Protein AF-A0A5C8M243-F1 (afdb_monomer)

Solvent-accessible surface area (backbone atoms only — not comparable to full-atom values): 10789 Å² total; per-residue (Å²): 113,74,68,56,55,54,53,52,53,57,54,59,60,66,71,71,62,73,96,81,65,90,56,80,81,65,76,84,74,81,46,73,68,52,54,55,54,49,51,53,51,34,73,76,39,58,72,72,58,27,53,51,54,53,51,54,50,54,51,49,53,52,50,53,52,51,49,54,54,46,52,54,49,50,52,55,50,47,53,53,50,52,51,50,50,52,52,49,53,51,52,51,52,53,55,52,47,56,52,51,53,50,46,54,50,51,44,54,53,52,49,62,70,42,41,63,63,53,49,49,54,52,52,46,52,53,50,34,55,51,27,56,77,70,66,39,63,69,64,30,47,54,44,46,54,54,50,57,69,48,44,60,65,49,50,51,51,53,48,50,54,51,50,48,52,48,51,47,53,51,49,57,54,49,53,57,52,53,55,53,51,56,53,49,61,69,71,64,67,76,92,124

Foldseek 3Di:
DVVVVVVVVVVVVVVPDPPPDPPPCDLPPCPPVNVVVLVVVLVPDDPVVSVVSVVVVVVVVVVSVVVVVVVVVVVVVVVVVVVVLVVVLVVLVVVLVVVLVVLVVVLVVLCVVCVVLLVVLVVLVVVLVVCVVVVPPVSNVVSVVVNVVSVVVNVVSVVVSVVSVVVSVVSVVVSVVVVVVSVCVVVVDDDD

pLDDT: mean 80.32, std 17.41, range [33.69, 97.38]

Structure (mmCIF, N/CA/C/O backbone):
data_AF-A0A5C8M243-F1
#
_entry.id   AF-A0A5C8M243-F1
#
loop_
_atom_site.group_PDB
_atom_site.id
_atom_site.type_symbol
_atom_site.label_atom_id
_atom_site.label_alt_id
_atom_site.label_comp_id
_atom_site.label_asym_id
_atom_site.label_entity_id
_atom_site.label_seq_id
_atom_site.pdbx_PDB_ins_code
_atom_site.Cartn_x
_atom_site.Cartn_y
_atom_site.Cartn_z
_atom_site.occupancy
_atom_site.B_iso_or_equiv
_atom_site.auth_seq_id
_atom_site.auth_comp_id
_atom_site.auth_asym_id
_atom_site.auth_atom_id
_atom_site.pdbx_PDB_model_num
ATOM 1 N N . MET A 1 1 ? -16.842 18.017 71.516 1.00 46.34 1 MET A N 1
ATOM 2 C CA . MET A 1 1 ? -15.516 17.350 71.531 1.00 46.34 1 MET A CA 1
ATOM 3 C C . MET A 1 1 ? -15.590 15.897 71.054 1.00 46.34 1 MET A C 1
ATOM 5 O O . MET A 1 1 ? -14.845 15.557 70.155 1.00 46.34 1 MET A O 1
ATOM 9 N N . ARG A 1 2 ? -16.527 15.069 71.549 1.00 42.28 2 ARG A N 1
ATOM 10 C CA . ARG A 1 2 ? -16.722 13.653 71.141 1.00 42.28 2 ARG A CA 1
ATOM 11 C C . ARG A 1 2 ? -16.972 13.427 69.633 1.00 42.28 2 ARG A C 1
ATOM 13 O O . ARG A 1 2 ? -16.497 12.452 69.066 1.00 42.28 2 ARG A O 1
ATOM 20 N N . ASN A 1 3 ? -17.665 14.360 68.979 1.00 45.75 3 ASN A N 1
ATOM 21 C CA . ASN A 1 3 ? -18.071 14.239 67.570 1.00 45.75 3 ASN A CA 1
ATOM 22 C C . ASN A 1 3 ? -16.918 14.544 66.594 1.00 45.75 3 ASN A C 1
ATOM 24 O O . ASN A 1 3 ? -16.909 14.053 65.472 1.00 45.75 3 ASN A O 1
ATOM 28 N N . ILE A 1 4 ? -15.930 15.329 67.038 1.00 52.56 4 ILE A N 1
ATOM 29 C CA . ILE A 1 4 ? -14.744 15.692 66.247 1.00 52.56 4 ILE A CA 1
ATOM 30 C C . ILE A 1 4 ? -13.745 14.529 66.258 1.00 52.56 4 ILE A C 1
ATOM 32 O O . ILE A 1 4 ? -13.145 14.212 65.236 1.00 52.56 4 ILE A O 1
ATOM 36 N N . THR A 1 5 ? -13.640 13.819 67.384 1.00 49.97 5 THR A N 1
ATOM 37 C CA . THR A 1 5 ? -12.813 12.612 67.512 1.00 49.97 5 THR A CA 1
ATOM 38 C C . THR A 1 5 ? -13.349 11.452 66.665 1.00 49.97 5 THR A C 1
ATOM 40 O O . THR A 1 5 ? -12.559 10.708 66.089 1.00 49.97 5 THR A O 1
ATOM 43 N N . ALA A 1 6 ? -14.676 11.327 66.521 1.00 53.00 6 ALA A N 1
ATOM 44 C CA . ALA A 1 6 ? -15.311 10.348 65.629 1.00 53.00 6 ALA A CA 1
ATOM 45 C C . ALA A 1 6 ? -15.080 10.667 64.137 1.00 53.00 6 ALA A C 1
ATOM 47 O O . ALA A 1 6 ? -14.844 9.770 63.333 1.00 53.00 6 ALA A O 1
ATOM 48 N N . LEU A 1 7 ? -15.083 11.954 63.771 1.00 50.94 7 LEU A N 1
ATOM 49 C CA . LEU A 1 7 ? -14.821 12.393 62.398 1.00 50.94 7 LEU A CA 1
ATOM 50 C C . LEU A 1 7 ? -13.343 12.207 62.005 1.00 50.94 7 LEU A C 1
ATOM 52 O O . LEU A 1 7 ? -13.044 11.782 60.894 1.00 50.94 7 LEU A O 1
ATOM 56 N N . LEU A 1 8 ? -12.418 12.461 62.937 1.00 51.75 8 LEU A N 1
ATOM 57 C CA . LEU A 1 8 ? -10.977 12.258 62.739 1.00 51.75 8 LEU A CA 1
ATOM 58 C C . LEU A 1 8 ? -10.586 10.777 62.663 1.00 51.75 8 LEU A C 1
ATOM 60 O O . LEU A 1 8 ? -9.687 10.424 61.907 1.00 51.75 8 LEU A O 1
ATOM 64 N N . THR A 1 9 ? -11.273 9.903 63.401 1.00 54.53 9 THR A N 1
ATOM 65 C CA . THR A 1 9 ? -11.035 8.451 63.336 1.00 54.53 9 THR A CA 1
ATOM 66 C C . THR A 1 9 ? -11.596 7.826 62.058 1.00 54.53 9 THR A C 1
ATOM 68 O O . THR A 1 9 ? -10.939 6.966 61.477 1.00 54.53 9 THR A O 1
ATOM 71 N N . ALA A 1 10 ? -12.735 8.308 61.550 1.00 55.16 10 ALA A N 1
ATOM 72 C CA . ALA A 1 10 ? -13.254 7.900 60.241 1.00 55.16 10 ALA A CA 1
ATOM 73 C C . ALA A 1 10 ? -12.344 8.350 59.081 1.00 55.16 10 ALA A C 1
ATOM 75 O O . ALA A 1 10 ? -12.135 7.599 58.130 1.00 55.16 10 ALA A O 1
ATOM 76 N N . LEU A 1 11 ? -11.749 9.544 59.180 1.00 52.56 11 LEU A N 1
ATOM 77 C CA . LEU A 1 11 ? -10.839 10.070 58.158 1.00 52.56 11 LEU A CA 1
ATOM 78 C C . LEU A 1 11 ? -9.459 9.385 58.183 1.00 52.56 11 LEU A C 1
ATOM 80 O O . LEU A 1 11 ? -8.844 9.214 57.135 1.00 52.56 11 LEU A O 1
ATOM 84 N N . ALA A 1 12 ? -9.001 8.933 59.356 1.00 52.91 12 ALA A N 1
ATOM 85 C CA . ALA A 1 12 ? -7.754 8.179 59.507 1.00 52.91 12 ALA A CA 1
ATOM 86 C C . ALA A 1 12 ? -7.844 6.726 58.999 1.00 52.91 12 ALA A C 1
ATOM 88 O O . ALA A 1 12 ? -6.826 6.156 58.616 1.00 52.91 12 ALA A O 1
ATOM 89 N N . LEU A 1 13 ? -9.041 6.126 58.952 1.00 50.12 13 LEU A N 1
ATOM 90 C CA . LEU A 1 13 ? -9.238 4.805 58.337 1.00 50.12 13 LEU A CA 1
ATOM 91 C C . LEU A 1 13 ? -9.274 4.863 56.800 1.00 50.12 13 LEU A C 1
ATOM 93 O O . LEU A 1 13 ? -8.928 3.882 56.148 1.00 50.12 13 LEU A O 1
ATOM 97 N N . ALA A 1 14 ? -9.649 6.006 56.215 1.00 52.97 14 ALA A N 1
ATOM 98 C CA . ALA A 1 14 ? -9.725 6.182 54.763 1.00 52.97 14 ALA A CA 1
ATOM 99 C C . ALA A 1 14 ? -8.348 6.363 54.088 1.00 52.97 14 ALA A C 1
ATOM 101 O O . ALA A 1 14 ? -8.217 6.112 52.893 1.00 52.97 14 ALA A O 1
ATOM 102 N N . SER A 1 15 ? -7.311 6.764 54.833 1.00 45.16 15 SER A N 1
ATOM 103 C CA . SER A 1 15 ? -5.950 6.967 54.305 1.00 45.16 15 SER A CA 1
ATOM 104 C C . SER A 1 15 ? -5.052 5.726 54.377 1.00 45.16 15 SER A C 1
ATOM 106 O O . SER A 1 15 ? -3.924 5.762 53.890 1.00 45.16 15 SER A O 1
ATOM 108 N N . ALA A 1 16 ? -5.544 4.621 54.945 1.00 45.16 16 ALA A N 1
ATOM 109 C CA . ALA A 1 16 ? -4.825 3.350 55.038 1.00 45.16 16 ALA A CA 1
ATOM 110 C C . ALA A 1 16 ? -5.086 2.408 53.845 1.00 45.16 16 ALA A C 1
ATOM 112 O O . ALA A 1 16 ? -4.785 1.219 53.929 1.00 45.16 16 ALA A O 1
ATOM 113 N N . ILE A 1 17 ? -5.642 2.914 52.737 1.00 47.84 17 ILE A N 1
ATOM 114 C CA . ILE A 1 17 ? -5.763 2.149 51.492 1.00 47.84 17 ILE A CA 1
ATOM 115 C C . ILE A 1 17 ? -4.440 2.306 50.726 1.00 47.84 17 ILE A C 1
ATOM 117 O O . ILE A 1 17 ? -4.138 3.408 50.262 1.00 47.84 17 ILE A O 1
ATOM 121 N N . PRO A 1 18 ? -3.614 1.252 50.595 1.00 44.00 18 PRO A N 1
ATOM 122 C CA . PRO A 1 18 ? -2.396 1.333 49.805 1.00 44.00 18 PRO A CA 1
ATOM 123 C C . PRO A 1 18 ? -2.754 1.629 48.344 1.00 44.00 18 PRO A C 1
ATOM 125 O O . PRO A 1 18 ? -3.447 0.850 47.692 1.00 44.00 18 PRO A O 1
ATOM 128 N N . ALA A 1 19 ? -2.231 2.737 47.813 1.00 45.53 19 ALA A N 1
ATOM 129 C CA . ALA A 1 19 ? -2.395 3.202 46.430 1.00 45.53 19 ALA A CA 1
ATOM 130 C C . ALA A 1 19 ? -1.696 2.307 45.372 1.00 45.53 19 ALA A C 1
ATOM 132 O O . ALA A 1 19 ? -1.281 2.783 44.321 1.00 45.53 19 ALA A O 1
ATOM 133 N N . GLY A 1 20 ? -1.524 1.015 45.664 1.00 39.69 20 GLY A N 1
ATOM 134 C CA . GLY A 1 20 ? -0.825 0.034 44.831 1.00 39.69 20 GLY A CA 1
ATOM 135 C C . GLY A 1 20 ? -1.690 -1.134 44.363 1.00 39.69 20 GLY A C 1
ATOM 136 O O . GLY A 1 20 ? -1.181 -2.027 43.697 1.00 39.69 20 GLY A O 1
ATOM 137 N N . ALA A 1 21 ? -2.983 -1.146 44.685 1.00 37.97 21 ALA A N 1
ATOM 138 C CA . ALA A 1 21 ? -3.912 -2.154 44.199 1.00 37.97 21 ALA A CA 1
ATOM 139 C C . ALA A 1 21 ? -5.062 -1.477 43.451 1.00 37.97 21 ALA A C 1
ATOM 141 O O . ALA A 1 21 ? -6.190 -1.429 43.932 1.00 37.97 21 ALA A O 1
ATOM 142 N N . ALA A 1 22 ? -4.795 -1.054 42.214 1.00 36.78 22 ALA A N 1
ATOM 143 C CA . ALA A 1 22 ? -5.793 -1.196 41.156 1.00 36.78 22 ALA A CA 1
ATOM 144 C C . ALA A 1 22 ? -5.948 -2.703 40.860 1.00 36.78 22 ALA A C 1
ATOM 146 O O . ALA A 1 22 ? -5.624 -3.199 39.785 1.00 36.78 22 ALA A O 1
ATOM 147 N N . ALA A 1 23 ? -6.326 -3.469 41.887 1.00 33.69 23 ALA A N 1
ATOM 148 C CA . ALA A 1 23 ? -6.863 -4.795 41.700 1.00 33.69 23 ALA A CA 1
ATOM 149 C C . ALA A 1 23 ? -8.190 -4.579 40.988 1.00 33.69 23 ALA A C 1
ATOM 151 O O . ALA A 1 23 ? -8.953 -3.706 41.406 1.00 33.69 23 ALA A O 1
ATOM 152 N N . ALA A 1 24 ? -8.411 -5.340 39.913 1.00 38.03 24 ALA A N 1
ATOM 153 C CA . ALA A 1 24 ? -9.699 -5.493 39.255 1.00 38.03 24 ALA A CA 1
ATOM 154 C C . ALA A 1 24 ? -10.810 -5.266 40.278 1.00 38.03 24 ALA A C 1
ATOM 156 O O . ALA A 1 24 ? -10.883 -6.025 41.251 1.00 38.03 24 ALA A O 1
ATOM 157 N N . ALA A 1 25 ? -11.569 -4.180 40.112 1.00 41.12 25 ALA A N 1
ATOM 158 C CA . ALA A 1 25 ? -12.693 -3.866 40.970 1.00 41.12 25 ALA A CA 1
ATOM 159 C C . ALA A 1 25 ? -13.670 -5.031 40.825 1.00 41.12 25 ALA A C 1
ATOM 161 O O . ALA A 1 25 ? -14.455 -5.104 39.887 1.00 41.12 25 ALA A O 1
ATOM 162 N N . GLN A 1 26 ? -13.516 -6.026 41.697 1.00 44.75 26 GLN A N 1
ATOM 163 C CA . GLN A 1 26 ? -14.454 -7.121 41.789 1.00 44.75 26 GLN A CA 1
ATOM 164 C C . GLN A 1 26 ? -15.780 -6.462 42.157 1.00 44.75 26 GLN A C 1
ATOM 166 O O . GLN A 1 26 ? -15.785 -5.634 43.081 1.00 44.75 26 GLN A O 1
ATOM 171 N N . PRO A 1 27 ? -16.879 -6.780 41.456 1.00 50.78 27 PRO A N 1
ATOM 172 C CA . PRO A 1 27 ? -18.181 -6.277 41.849 1.00 50.78 27 PRO A CA 1
ATOM 173 C C . PRO A 1 27 ? -18.350 -6.579 43.337 1.00 50.78 27 PRO A C 1
ATOM 175 O O . PRO A 1 27 ? -18.094 -7.699 43.781 1.00 50.78 27 PRO A O 1
ATOM 178 N N . ILE A 1 28 ? -18.691 -5.559 44.128 1.00 56.84 28 ILE A N 1
ATOM 179 C CA . ILE A 1 28 ? -18.932 -5.733 45.561 1.00 56.84 28 ILE A CA 1
ATOM 180 C C . ILE A 1 28 ? -20.132 -6.670 45.686 1.00 56.84 28 ILE A C 1
ATOM 182 O O . ILE A 1 28 ? -21.288 -6.252 45.599 1.00 56.84 28 ILE A O 1
ATOM 186 N N . GLU A 1 29 ? -19.867 -7.961 45.845 1.00 56.81 29 GLU A N 1
ATOM 187 C CA . GLU A 1 29 ? -20.907 -8.952 46.042 1.00 56.81 29 GLU A CA 1
ATOM 188 C C . GLU A 1 29 ? -21.480 -8.747 47.443 1.00 56.81 29 GLU A C 1
ATOM 190 O O . GLU A 1 29 ? -20.855 -9.060 48.461 1.00 56.81 29 GLU A O 1
ATOM 195 N N . PHE A 1 30 ? -22.684 -8.174 47.509 1.00 61.50 30 PHE A N 1
ATOM 196 C CA . PHE A 1 30 ? -23.436 -8.096 48.754 1.00 61.50 30 PHE A CA 1
ATOM 197 C C . PHE A 1 30 ? -23.874 -9.506 49.149 1.00 61.50 30 PHE A C 1
ATOM 199 O O . PHE A 1 30 ? -24.947 -9.978 48.780 1.00 61.50 30 PHE A O 1
ATOM 206 N N . THR A 1 31 ? -23.005 -10.185 49.895 1.00 66.31 31 THR A N 1
ATOM 207 C CA . THR A 1 31 ? -23.279 -11.502 50.473 1.00 66.31 31 THR A CA 1
ATOM 208 C C . THR A 1 31 ? -24.485 -11.435 51.416 1.00 66.31 31 THR A C 1
ATOM 210 O O . THR A 1 31 ? -24.802 -10.381 51.980 1.00 66.31 31 THR A O 1
ATOM 213 N N . SER A 1 32 ? -25.148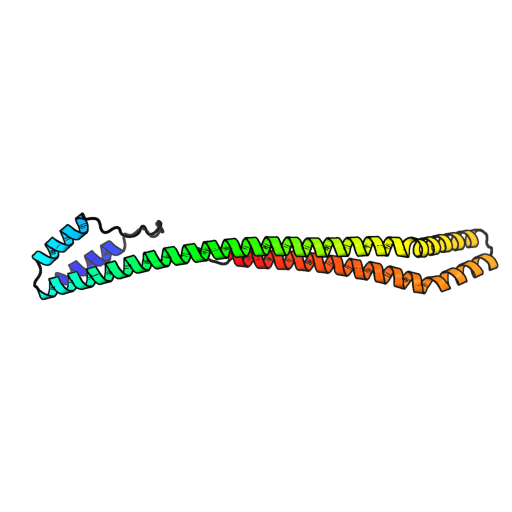 -12.573 51.643 1.00 67.56 32 SER A N 1
ATOM 214 C CA . SER A 1 32 ? -26.277 -12.702 52.585 1.00 67.56 32 SER A CA 1
ATOM 215 C C . SER A 1 32 ? -25.974 -12.133 53.982 1.00 67.56 32 SER A C 1
ATOM 217 O O . SER A 1 32 ? -26.859 -11.635 54.679 1.00 67.56 32 SER A O 1
ATOM 219 N N . THR A 1 33 ? -24.702 -12.141 54.378 1.00 72.19 33 THR A N 1
ATOM 220 C CA . THR A 1 33 ? -24.191 -11.568 55.626 1.00 72.19 33 THR A CA 1
ATOM 221 C C . THR A 1 33 ? -24.372 -10.050 55.703 1.00 72.19 33 THR A C 1
ATOM 223 O O . THR A 1 33 ? -24.683 -9.519 56.776 1.00 72.19 33 THR A O 1
ATOM 226 N N . ILE A 1 34 ? -24.214 -9.335 54.583 1.00 73.12 34 ILE A N 1
ATOM 227 C CA . ILE A 1 34 ? -24.393 -7.880 54.546 1.00 73.12 34 ILE A CA 1
ATOM 228 C C . ILE A 1 34 ? -25.879 -7.530 54.609 1.00 73.12 34 ILE A C 1
ATOM 230 O O . ILE A 1 34 ? -26.238 -6.645 55.379 1.00 73.12 34 ILE A O 1
ATOM 234 N N . GLN A 1 35 ? -26.748 -8.276 53.915 1.00 77.50 35 GLN A N 1
ATOM 235 C CA . GLN A 1 35 ? -28.206 -8.148 54.064 1.00 77.50 35 GLN A CA 1
ATOM 236 C C . GLN A 1 35 ? -28.646 -8.351 55.519 1.00 77.50 35 GLN A C 1
ATOM 238 O O . GLN A 1 35 ? -29.308 -7.487 56.083 1.00 77.50 35 GLN A O 1
ATOM 243 N N . SER A 1 36 ? -28.176 -9.417 56.175 1.00 79.88 36 SER A N 1
ATOM 244 C CA . SER A 1 36 ? -28.511 -9.687 57.581 1.00 79.88 36 SER A CA 1
ATOM 245 C C . SER A 1 36 ? -28.044 -8.579 58.537 1.00 79.88 36 SER A C 1
ATOM 247 O O . SER A 1 36 ? -28.723 -8.252 59.512 1.00 79.88 36 SER A O 1
ATOM 249 N N . SER A 1 37 ? -26.885 -7.976 58.266 1.00 79.12 37 SER A N 1
ATOM 250 C CA . SER A 1 37 ? -26.370 -6.840 59.042 1.00 79.12 37 SER A CA 1
ATOM 251 C C . SER A 1 37 ? -27.174 -5.558 58.794 1.00 79.12 37 SER A C 1
ATOM 253 O O . SER A 1 37 ? -27.394 -4.776 59.723 1.00 79.12 37 SER A O 1
ATOM 255 N N . LEU A 1 38 ? -27.660 -5.362 57.567 1.00 82.25 38 LEU A N 1
ATOM 256 C CA . LEU A 1 38 ? -28.516 -4.241 57.181 1.00 82.25 38 LEU A CA 1
ATOM 257 C C . LEU A 1 38 ? -29.894 -4.350 57.850 1.00 82.25 38 LEU A C 1
ATOM 259 O O . LEU A 1 38 ? -30.354 -3.380 58.447 1.00 82.25 38 LEU A O 1
ATOM 263 N N . ASP A 1 39 ? -30.489 -5.544 57.863 1.00 82.19 39 ASP A N 1
ATOM 264 C CA . ASP A 1 39 ? -31.770 -5.828 58.524 1.00 82.19 39 ASP A CA 1
ATOM 265 C C . ASP A 1 39 ? -31.711 -5.557 60.030 1.00 82.19 39 ASP A C 1
ATOM 267 O O . ASP A 1 39 ? -32.587 -4.893 60.587 1.00 82.19 39 ASP A O 1
ATOM 271 N N . LYS A 1 40 ? -30.635 -5.993 60.697 1.00 84.62 40 LYS A N 1
ATOM 272 C CA . LYS A 1 40 ? -30.399 -5.695 62.120 1.00 84.62 40 LYS A CA 1
ATOM 273 C C . LYS A 1 40 ? -30.241 -4.196 62.377 1.00 84.62 40 LYS A C 1
ATOM 275 O O . LYS A 1 40 ? -30.725 -3.692 63.387 1.00 84.62 40 LYS A O 1
ATOM 280 N N . THR A 1 41 ? -29.587 -3.486 61.460 1.00 83.12 41 THR A N 1
ATOM 281 C CA . THR A 1 41 ? -29.400 -2.031 61.546 1.00 83.12 41 THR A CA 1
ATOM 282 C C . THR A 1 41 ? -30.728 -1.293 61.376 1.00 83.12 41 THR A C 1
ATOM 284 O O . THR A 1 41 ? -31.005 -0.358 62.123 1.00 83.12 41 THR A O 1
ATOM 287 N N . MET A 1 42 ? -31.581 -1.738 60.450 1.00 82.75 42 MET A N 1
ATOM 288 C CA . MET A 1 42 ? -32.926 -1.191 60.255 1.00 82.75 42 MET A CA 1
A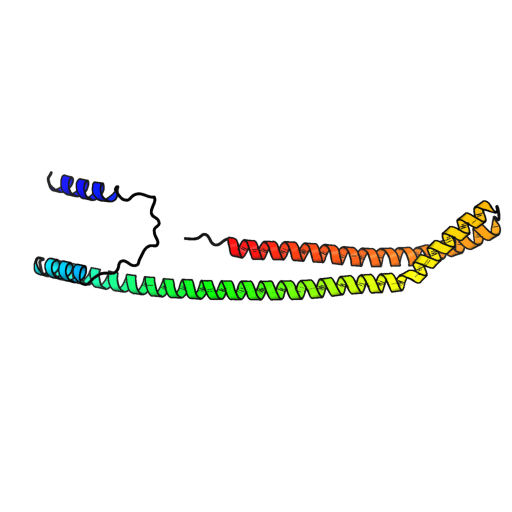TOM 289 C C . MET A 1 42 ? -33.842 -1.481 61.450 1.00 82.75 42 MET A C 1
ATOM 291 O O 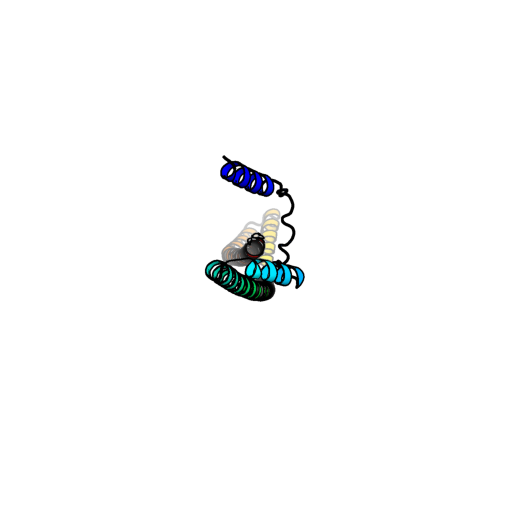. MET A 1 42 ? -34.577 -0.591 61.866 1.00 82.75 42 MET A O 1
ATOM 295 N N . ALA A 1 43 ? -33.754 -2.674 62.048 1.00 84.12 43 ALA A N 1
ATOM 296 C CA . ALA A 1 43 ? -34.537 -3.056 63.227 1.00 84.12 43 ALA A CA 1
ATOM 297 C C . ALA A 1 43 ? -34.189 -2.237 64.486 1.00 84.12 43 ALA A C 1
ATOM 299 O O . ALA A 1 43 ? -35.048 -2.025 65.339 1.00 84.12 43 ALA A O 1
ATOM 300 N N . GLY A 1 44 ? -32.942 -1.769 64.606 1.00 82.06 44 GLY A N 1
ATOM 301 C CA . GLY A 1 44 ? -32.495 -0.894 65.695 1.00 82.06 44 GLY A CA 1
ATOM 302 C C . GLY A 1 44 ? -32.694 0.606 65.438 1.00 82.06 44 GLY A C 1
ATOM 303 O O . GLY A 1 44 ? -32.414 1.413 66.324 1.00 82.06 44 GLY A O 1
ATOM 304 N N . ALA A 1 45 ? -33.142 0.997 64.242 1.00 83.00 45 ALA A N 1
ATOM 305 C CA . ALA A 1 45 ? -33.275 2.390 63.830 1.00 83.00 45 ALA A CA 1
ATOM 306 C C . ALA A 1 45 ? -34.737 2.874 63.883 1.00 83.00 45 ALA A C 1
ATOM 308 O O . ALA A 1 45 ? -35.678 2.104 63.722 1.00 83.00 45 ALA A O 1
ATOM 309 N N . GLY A 1 46 ? -34.952 4.181 64.075 1.00 85.62 46 GLY A N 1
ATOM 310 C CA . GLY A 1 46 ? -36.296 4.764 63.975 1.00 85.62 46 GLY A CA 1
ATOM 311 C C . GLY A 1 46 ? -36.875 4.629 62.558 1.00 85.62 46 GLY A C 1
ATOM 312 O O . GLY A 1 46 ? -36.128 4.661 61.581 1.00 85.62 46 GLY A O 1
ATOM 313 N N . GLN A 1 47 ? -38.206 4.546 62.431 1.00 84.06 47 GLN A N 1
ATOM 314 C CA . GLN A 1 47 ? -38.916 4.254 61.168 1.00 84.06 47 GLN A CA 1
ATOM 315 C C . GLN A 1 47 ? -38.441 5.088 59.962 1.00 84.06 47 GLN A C 1
ATOM 317 O O . GLN A 1 47 ? -38.247 4.561 58.869 1.00 84.06 47 GLN A O 1
ATOM 322 N N . SER A 1 48 ? 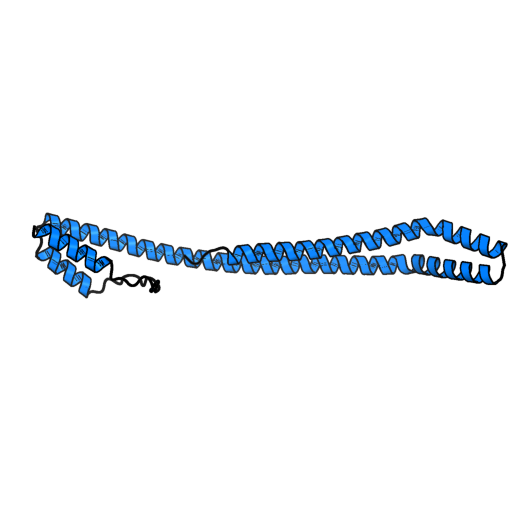-38.218 6.392 60.157 1.00 85.12 48 SER A N 1
ATOM 323 C CA . SER A 1 48 ? -37.728 7.296 59.104 1.00 85.12 48 SER A CA 1
ATOM 324 C C . SER A 1 48 ? -36.321 6.922 58.614 1.00 85.12 48 SER A C 1
ATOM 326 O O . SER A 1 48 ? -36.039 6.917 57.415 1.00 85.12 48 SER A O 1
ATOM 328 N N . GLN A 1 49 ? -35.443 6.536 59.540 1.00 85.56 49 GLN A N 1
ATOM 329 C CA . GLN A 1 49 ? -34.070 6.137 59.249 1.00 85.56 49 GLN A CA 1
ATOM 330 C C . GLN A 1 49 ? -34.029 4.777 58.536 1.00 85.56 49 GLN A C 1
ATOM 332 O O . GLN A 1 49 ? -33.302 4.630 57.556 1.00 85.56 49 GLN A O 1
ATOM 337 N N . ALA A 1 50 ? -34.851 3.818 58.977 1.00 83.38 50 ALA A N 1
ATOM 338 C CA . ALA A 1 50 ? -34.994 2.509 58.339 1.00 83.38 50 ALA A CA 1
ATOM 339 C C . ALA A 1 50 ? -35.485 2.635 56.885 1.00 83.38 50 ALA A C 1
ATOM 341 O O . ALA A 1 50 ? -34.898 2.045 55.979 1.00 83.38 50 ALA A O 1
ATOM 342 N N . ASN A 1 51 ? -3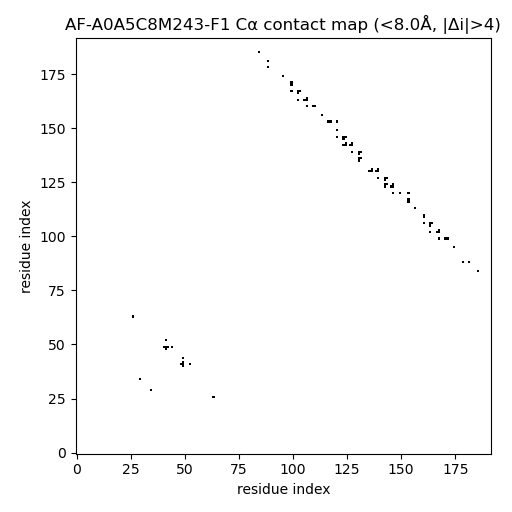6.484 3.489 56.632 1.00 87.88 51 ASN A N 1
ATOM 343 C CA . ASN A 1 51 ? -36.976 3.757 55.278 1.00 87.88 51 ASN A CA 1
ATOM 344 C C . ASN A 1 51 ? -35.891 4.371 54.376 1.00 87.88 51 ASN A C 1
ATOM 346 O O . ASN A 1 51 ? -35.773 3.999 53.208 1.00 87.88 51 ASN A O 1
ATOM 350 N N . LYS A 1 52 ? -35.072 5.287 54.913 1.00 89.31 52 LYS A N 1
ATOM 351 C CA . LYS A 1 52 ? -33.963 5.899 54.169 1.00 89.31 52 LYS A CA 1
ATOM 352 C C . LYS A 1 52 ? -32.879 4.879 53.815 1.00 89.31 52 LYS A C 1
ATOM 354 O O . LYS A 1 52 ? -32.441 4.855 52.669 1.00 89.31 52 LYS A O 1
ATOM 359 N N . ILE A 1 53 ? -32.498 4.020 54.763 1.00 87.06 53 ILE A N 1
ATOM 360 C CA . ILE A 1 53 ? -31.530 2.933 54.542 1.00 87.06 53 ILE A CA 1
ATOM 361 C C . ILE A 1 53 ? -32.031 1.991 53.441 1.00 87.06 53 ILE A C 1
ATOM 363 O O . ILE A 1 53 ? -31.288 1.697 52.508 1.00 87.06 53 ILE A O 1
ATOM 367 N N . ASN A 1 54 ? -33.303 1.587 53.493 1.00 85.69 54 ASN A N 1
ATOM 368 C CA . ASN A 1 54 ? -33.900 0.720 52.478 1.00 85.69 54 ASN A CA 1
ATOM 369 C C . ASN A 1 54 ? -33.931 1.377 51.083 1.00 85.69 54 ASN A C 1
ATOM 371 O O . ASN A 1 54 ? -33.624 0.735 50.082 1.00 85.69 54 ASN A O 1
ATOM 375 N N . SER A 1 55 ? -34.249 2.674 51.002 1.00 88.88 55 SER A N 1
ATOM 376 C CA . SER A 1 55 ? -34.219 3.420 49.736 1.00 88.88 55 SER A CA 1
ATOM 377 C C . SER A 1 55 ? -32.814 3.477 49.135 1.00 88.88 55 SER A C 1
ATOM 379 O O . SER A 1 55 ? -32.647 3.185 47.955 1.00 88.88 55 SER A O 1
ATOM 381 N N . GLN A 1 56 ? -31.806 3.823 49.943 1.00 87.31 56 GLN A N 1
ATOM 382 C CA . GLN A 1 56 ? -30.412 3.899 49.494 1.00 87.31 56 GLN A CA 1
ATOM 383 C C . GLN A 1 56 ? -29.876 2.525 49.079 1.00 87.31 56 GLN A C 1
ATOM 385 O O . GLN A 1 56 ? -29.123 2.421 48.115 1.00 87.31 56 GLN A O 1
ATOM 390 N N . TYR A 1 57 ? -30.295 1.465 49.772 1.00 84.12 57 TYR A N 1
ATOM 391 C CA . TYR A 1 57 ? -29.964 0.092 49.407 1.00 84.12 57 TYR A CA 1
ATOM 392 C C . TYR A 1 57 ? -30.530 -0.293 48.033 1.00 84.12 57 TYR A C 1
ATOM 394 O O . TYR A 1 57 ? -29.804 -0.818 47.189 1.00 84.12 57 TYR A O 1
ATOM 402 N N . ASN A 1 58 ? -31.805 0.008 47.780 1.00 86.75 58 ASN A N 1
ATOM 403 C CA . ASN A 1 58 ? -32.438 -0.281 46.493 1.00 86.75 58 ASN A CA 1
ATOM 404 C C . ASN A 1 58 ? -31.816 0.535 45.351 1.00 86.75 58 ASN A C 1
ATOM 406 O O . ASN A 1 58 ? -31.592 -0.002 44.267 1.00 86.75 58 ASN A O 1
ATOM 410 N N . GLU A 1 59 ? -31.495 1.805 45.601 1.00 88.88 59 GLU A N 1
ATOM 411 C CA . GLU A 1 59 ? -30.789 2.661 44.645 1.00 88.88 59 GLU A CA 1
ATOM 412 C C . GLU A 1 59 ? -29.401 2.101 44.313 1.00 88.88 59 GLU A C 1
ATOM 414 O O . GLU A 1 59 ? -29.072 1.930 43.142 1.00 88.88 59 GLU A O 1
ATOM 419 N N . PHE A 1 60 ? -28.623 1.706 45.324 1.00 86.00 60 PHE A N 1
ATOM 420 C CA . PHE A 1 60 ? -27.321 1.074 45.119 1.00 86.00 60 PHE A CA 1
ATOM 421 C C . PHE A 1 60 ? -27.420 -0.219 44.294 1.00 86.00 60 PHE A C 1
ATOM 423 O O . PHE A 1 60 ? -26.650 -0.413 43.356 1.00 86.00 60 PHE A O 1
ATOM 430 N N . ARG A 1 61 ? -28.389 -1.094 44.595 1.00 84.12 61 ARG A N 1
ATOM 431 C CA . ARG A 1 61 ? -28.617 -2.345 43.845 1.00 84.12 61 ARG A CA 1
ATOM 432 C C . ARG A 1 61 ? -28.954 -2.086 42.379 1.00 84.12 61 ARG A C 1
ATOM 434 O O . ARG A 1 61 ? -28.473 -2.802 41.504 1.00 84.12 61 ARG A O 1
ATOM 441 N N . MET A 1 62 ? -29.762 -1.064 42.112 1.00 88.12 62 MET A N 1
ATOM 442 C CA . MET A 1 62 ? -30.077 -0.633 40.754 1.00 88.12 62 MET A CA 1
ATOM 443 C C . MET A 1 62 ? -28.830 -0.113 40.027 1.00 88.12 62 MET A C 1
ATOM 445 O O . MET A 1 62 ? -28.604 -0.501 38.883 1.00 88.12 62 MET A O 1
ATOM 449 N N . LEU A 1 63 ? -28.004 0.712 40.682 1.00 87.81 63 LEU A N 1
ATOM 450 C CA . LEU A 1 63 ? -26.746 1.201 40.107 1.00 87.81 63 LEU A CA 1
ATOM 451 C C . LEU A 1 63 ? -25.780 0.051 39.796 1.00 87.81 63 LEU A C 1
ATOM 453 O O . LEU A 1 63 ? -25.227 0.020 38.704 1.00 87.81 63 LEU A O 1
ATOM 457 N N . GLN A 1 64 ? -25.638 -0.922 40.699 1.00 85.56 64 GLN A N 1
ATOM 458 C CA . GLN A 1 64 ? -24.797 -2.104 40.487 1.00 85.56 64 GLN A CA 1
ATOM 459 C C . GLN A 1 64 ? -25.259 -2.940 39.283 1.00 85.56 64 GLN A C 1
ATOM 461 O O . GLN A 1 64 ? -24.444 -3.381 38.477 1.00 85.56 64 GLN A O 1
ATOM 466 N N . SER A 1 65 ? -26.570 -3.152 39.138 1.00 86.50 65 SER A N 1
ATOM 467 C CA . SER A 1 65 ? -27.111 -3.847 37.963 1.00 86.50 65 SER A CA 1
ATOM 468 C C . SER A 1 65 ? -26.835 -3.067 36.679 1.00 86.50 65 SER A C 1
ATOM 470 O O . SER A 1 65 ? -26.509 -3.658 35.654 1.00 86.50 65 SER A O 1
ATOM 472 N N . GLN A 1 66 ? -26.958 -1.740 36.729 1.00 89.25 66 GLN A N 1
ATOM 473 C CA . GLN A 1 66 ? -26.690 -0.881 35.584 1.00 89.25 66 GLN A CA 1
ATOM 474 C C . GLN A 1 66 ? -25.203 -0.882 35.206 1.00 89.25 66 GLN A C 1
ATOM 476 O O . GLN A 1 66 ? -24.891 -0.884 34.020 1.00 89.25 66 GLN A O 1
ATOM 481 N N . GLU A 1 67 ? -24.299 -0.908 36.185 1.00 86.75 67 GLU A N 1
ATOM 482 C CA . GLU A 1 67 ? -22.854 -1.055 35.981 1.00 86.75 67 GLU A CA 1
ATOM 483 C C . GLU A 1 67 ? -22.531 -2.369 35.262 1.00 86.75 67 GLU A C 1
ATOM 485 O O . GLU A 1 67 ? -21.913 -2.338 34.203 1.00 86.75 67 GLU A O 1
ATOM 490 N N . GLN A 1 68 ? -23.063 -3.502 35.735 1.00 85.94 68 GLN A N 1
ATOM 491 C CA . GLN A 1 68 ? -22.890 -4.793 35.057 1.00 85.94 68 GLN A CA 1
ATOM 492 C C . GLN A 1 68 ? -23.430 -4.784 33.620 1.00 85.94 68 GLN A C 1
ATOM 494 O O . GLN A 1 68 ? -22.779 -5.294 32.707 1.00 85.94 68 GLN A O 1
ATOM 499 N N . ASP A 1 69 ? -24.599 -4.182 33.390 1.00 88.56 69 ASP A N 1
ATOM 500 C CA . ASP A 1 69 ? -25.157 -4.045 32.042 1.00 88.56 69 ASP A CA 1
ATOM 501 C C . ASP A 1 69 ? -24.260 -3.192 31.133 1.00 88.56 69 ASP A C 1
ATOM 503 O O . ASP A 1 69 ? -24.151 -3.459 29.930 1.00 88.56 69 ASP A O 1
ATOM 507 N N . TRP A 1 70 ? -23.636 -2.144 31.678 1.00 89.44 70 TRP A N 1
ATOM 508 C CA . TRP A 1 70 ? -22.678 -1.320 30.949 1.00 89.44 70 TRP A CA 1
ATOM 509 C C . TRP A 1 70 ? -21.391 -2.074 30.658 1.00 89.44 70 TRP A C 1
ATOM 511 O O . TRP A 1 70 ? -20.952 -2.027 29.513 1.00 89.44 70 TRP A O 1
ATOM 521 N N . ASP A 1 71 ? -20.851 -2.829 31.609 1.00 84.31 71 ASP A N 1
ATOM 522 C CA . ASP A 1 71 ? -19.658 -3.652 31.405 1.00 84.31 71 ASP A CA 1
ATOM 523 C C . ASP A 1 71 ? -19.873 -4.678 30.293 1.00 84.31 71 ASP A C 1
ATOM 525 O O . ASP A 1 71 ? -19.061 -4.797 29.374 1.00 84.31 71 ASP A O 1
ATOM 529 N N . VAL A 1 72 ? -21.016 -5.369 30.300 1.00 91.00 72 VAL A N 1
ATOM 530 C CA . VAL A 1 72 ? -21.381 -6.310 29.232 1.00 91.00 72 VAL A CA 1
ATOM 531 C C . VAL A 1 72 ? -21.470 -5.597 27.881 1.00 91.00 72 VAL A C 1
ATOM 533 O O . VAL A 1 72 ? -20.965 -6.106 26.879 1.00 91.00 72 VAL A O 1
ATOM 536 N N . LYS A 1 73 ? -22.0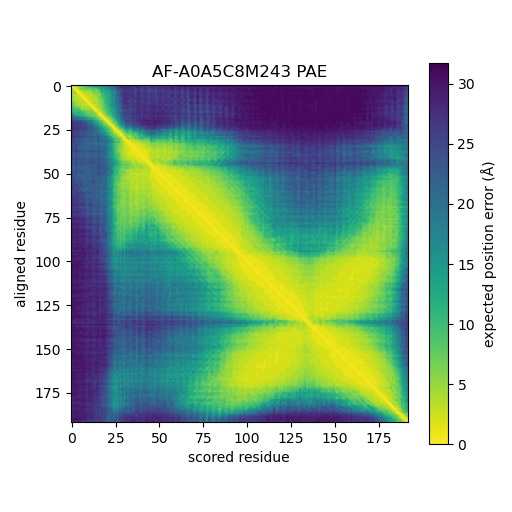82 -4.407 27.826 1.00 88.94 73 LYS A N 1
ATOM 537 C CA . LYS A 1 73 ? -22.173 -3.616 26.587 1.00 88.94 73 LYS A CA 1
ATOM 538 C C . LYS A 1 73 ? -20.810 -3.123 26.112 1.00 88.94 73 LYS A C 1
ATOM 540 O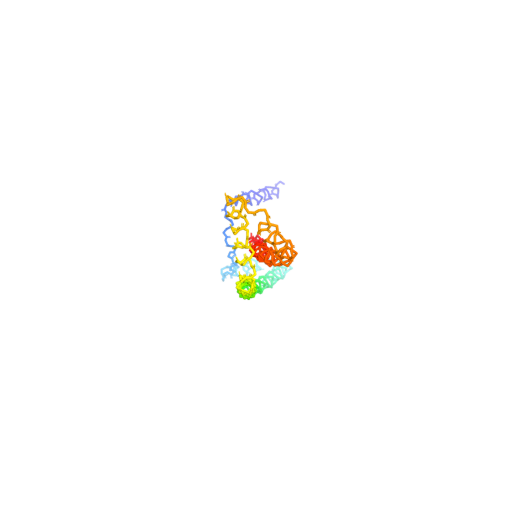 O . LYS A 1 73 ? -20.561 -3.161 24.910 1.00 88.94 73 LYS A O 1
ATOM 545 N N . ILE A 1 74 ? -19.955 -2.662 27.021 1.00 88.19 74 ILE A N 1
ATOM 546 C CA . ILE A 1 74 ? -18.607 -2.175 26.723 1.00 88.19 74 ILE A CA 1
ATOM 547 C C . ILE A 1 74 ? -17.778 -3.317 26.147 1.00 88.19 74 ILE A C 1
ATOM 549 O O . ILE A 1 74 ? -17.220 -3.153 25.066 1.00 88.19 74 ILE A O 1
ATOM 553 N N . ASN A 1 75 ? -17.786 -4.484 26.790 1.00 86.81 75 ASN A N 1
ATOM 554 C CA . ASN A 1 75 ? -17.072 -5.665 26.307 1.00 86.81 75 ASN A CA 1
ATOM 555 C C . ASN A 1 75 ? -17.601 -6.121 24.940 1.00 86.81 75 ASN A C 1
ATOM 557 O O . ASN A 1 75 ? -16.830 -6.314 24.006 1.00 86.81 75 ASN A O 1
ATOM 561 N N . ALA A 1 76 ? -18.923 -6.175 24.756 1.00 89.81 76 ALA A N 1
ATOM 562 C CA . ALA A 1 76 ? -19.505 -6.539 23.464 1.00 89.81 76 ALA A CA 1
ATOM 563 C C . ALA A 1 76 ? -19.167 -5.536 22.343 1.00 89.81 76 ALA A C 1
ATOM 565 O O . ALA A 1 76 ? -18.988 -5.928 21.188 1.00 89.81 76 ALA A O 1
ATOM 566 N N . LEU A 1 77 ? -19.113 -4.235 22.648 1.00 90.25 77 LEU A N 1
ATOM 567 C CA . LEU A 1 77 ? -18.685 -3.209 21.694 1.00 90.25 77 LEU A CA 1
ATOM 568 C C . LEU A 1 77 ? -17.187 -3.306 21.404 1.00 90.25 77 LEU A C 1
ATOM 570 O O . LEU A 1 77 ? -16.792 -3.156 20.250 1.00 90.25 77 LEU A O 1
ATOM 574 N N . HIS A 1 78 ? -16.376 -3.570 22.425 1.00 85.94 78 HIS A N 1
ATOM 575 C CA . HIS A 1 78 ? -14.942 -3.781 22.299 1.00 85.94 78 HIS A CA 1
ATOM 576 C C . HIS A 1 78 ? -14.645 -4.936 21.336 1.00 85.94 78 HIS A C 1
ATOM 578 O O . HIS A 1 78 ? -13.975 -4.723 20.325 1.00 85.94 78 HIS A O 1
ATOM 584 N N . ASP A 1 79 ? -15.233 -6.109 21.567 1.00 87.25 79 ASP A N 1
ATOM 585 C CA . ASP A 1 79 ? -14.993 -7.306 20.754 1.00 87.25 79 ASP A CA 1
ATOM 586 C C . ASP A 1 79 ? -15.420 -7.101 19.293 1.00 87.25 79 ASP A C 1
ATOM 588 O O . ASP A 1 79 ? -14.678 -7.417 18.361 1.00 87.25 79 ASP A O 1
ATOM 592 N N . ARG A 1 80 ? -16.590 -6.483 19.070 1.00 87.88 80 ARG A N 1
ATOM 593 C CA . ARG A 1 80 ? -17.061 -6.137 17.717 1.00 87.88 80 ARG A CA 1
ATOM 594 C C . ARG A 1 80 ? -16.130 -5.158 17.013 1.00 87.88 80 ARG A C 1
ATOM 596 O O . ARG A 1 80 ? -15.907 -5.282 15.810 1.00 87.88 80 ARG A O 1
ATOM 603 N N . ASN A 1 81 ? -15.612 -4.168 17.737 1.00 87.06 81 ASN A N 1
ATOM 604 C CA . ASN A 1 81 ? -14.679 -3.198 17.175 1.00 87.06 81 ASN A CA 1
ATOM 605 C C . ASN A 1 81 ? -13.348 -3.864 16.815 1.00 87.06 81 ASN A C 1
ATOM 607 O O . ASN A 1 81 ? -12.801 -3.580 15.749 1.00 87.06 81 ASN A O 1
ATOM 611 N N . GLU A 1 82 ? -12.843 -4.766 17.656 1.00 85.56 82 GLU A N 1
ATOM 612 C CA . GLU A 1 82 ? -11.622 -5.522 17.383 1.00 85.56 82 GLU A CA 1
ATOM 613 C C . GLU A 1 82 ? -11.784 -6.427 16.150 1.00 85.56 82 GLU A C 1
ATOM 615 O O . GLU A 1 82 ? -10.948 -6.403 15.241 1.00 85.56 82 GLU A O 1
ATOM 620 N N . GLU A 1 83 ? -12.900 -7.151 16.046 1.00 88.00 83 GLU A N 1
ATOM 621 C CA . GLU A 1 83 ? -13.222 -7.984 14.883 1.00 88.00 83 GLU A CA 1
ATOM 622 C C . GLU A 1 83 ? -13.350 -7.153 13.593 1.00 88.00 83 GLU A C 1
ATOM 624 O O . GLU A 1 83 ? -12.783 -7.507 12.548 1.00 88.00 83 GLU A O 1
ATOM 629 N N . ALA A 1 84 ? -14.040 -6.011 13.660 1.00 85.44 84 ALA A N 1
ATOM 630 C CA . ALA A 1 84 ? -14.190 -5.098 12.531 1.00 85.44 84 ALA A CA 1
ATOM 631 C C . ALA A 1 84 ? -12.839 -4.517 12.082 1.00 85.44 84 ALA A C 1
ATOM 633 O O . ALA A 1 84 ? -12.554 -4.470 10.881 1.00 85.44 84 ALA A O 1
ATOM 634 N N . LEU A 1 85 ? -11.976 -4.122 13.025 1.00 86.19 85 LEU A N 1
ATOM 635 C CA . LEU A 1 85 ? -10.626 -3.633 12.732 1.00 86.19 85 LEU A CA 1
ATOM 636 C C . LEU A 1 85 ? -9.756 -4.720 12.094 1.00 86.19 85 LEU A C 1
ATOM 638 O O . LEU A 1 85 ? -9.053 -4.447 11.117 1.00 86.19 85 LEU A O 1
ATOM 642 N N . ASN A 1 86 ? -9.816 -5.952 12.596 1.00 85.56 86 ASN A N 1
ATOM 643 C CA . ASN A 1 86 ? -9.083 -7.083 12.029 1.00 85.56 86 ASN A CA 1
ATOM 644 C C . ASN A 1 86 ? -9.533 -7.384 10.596 1.00 85.56 86 ASN A C 1
ATOM 646 O O . ASN A 1 86 ? -8.698 -7.503 9.693 1.00 85.56 86 ASN A O 1
ATOM 650 N N . THR A 1 87 ? -10.844 -7.412 10.361 1.00 87.25 87 THR A N 1
ATOM 651 C CA . THR A 1 87 ? -11.427 -7.606 9.027 1.00 87.25 87 THR A CA 1
ATOM 652 C C . THR A 1 87 ? -10.995 -6.503 8.063 1.00 87.25 87 THR A C 1
ATOM 654 O O . THR A 1 87 ? -10.528 -6.789 6.957 1.00 87.25 87 THR A O 1
ATOM 657 N N . LEU A 1 88 ? -11.070 -5.240 8.489 1.00 86.19 88 LEU A N 1
ATOM 658 C CA . LEU A 1 88 ? -10.647 -4.096 7.683 1.00 86.19 88 LEU A CA 1
ATOM 659 C C . LEU A 1 88 ? -9.153 -4.164 7.338 1.00 86.19 88 LEU A C 1
ATOM 661 O O . LEU A 1 88 ? -8.769 -3.919 6.195 1.00 86.19 88 LEU A O 1
ATOM 665 N N . ASN A 1 89 ? -8.305 -4.535 8.299 1.00 83.31 89 ASN A N 1
ATOM 666 C CA . ASN A 1 89 ? -6.868 -4.691 8.077 1.00 83.31 89 ASN A CA 1
ATOM 667 C C . ASN A 1 89 ? -6.557 -5.810 7.069 1.00 83.31 89 ASN A C 1
ATOM 669 O O . ASN A 1 89 ? -5.652 -5.654 6.245 1.00 83.31 89 ASN A O 1
ATOM 673 N N . LEU A 1 90 ? -7.293 -6.924 7.100 1.00 85.75 90 LEU A N 1
ATOM 674 C CA . LEU A 1 90 ? -7.153 -8.001 6.115 1.00 85.75 90 LEU A CA 1
ATOM 675 C C . LEU A 1 90 ? -7.563 -7.540 4.713 1.00 85.75 90 LEU A C 1
ATOM 677 O O . LEU A 1 90 ? -6.806 -7.735 3.761 1.00 85.75 90 LEU A O 1
ATOM 681 N N . GLN A 1 91 ? -8.714 -6.877 4.590 1.00 83.31 91 GLN A N 1
ATOM 682 C CA . GLN A 1 91 ? -9.185 -6.328 3.316 1.00 83.31 91 GLN A CA 1
ATOM 683 C C . GLN A 1 91 ? -8.206 -5.295 2.748 1.00 83.31 91 GLN A C 1
ATOM 685 O O . GLN A 1 91 ? -7.879 -5.340 1.562 1.00 83.31 91 GLN A O 1
ATOM 690 N N . LEU A 1 92 ? -7.677 -4.405 3.592 1.00 81.75 92 LEU A N 1
ATOM 691 C CA . LEU A 1 92 ? -6.687 -3.410 3.188 1.00 81.75 92 LEU A CA 1
ATOM 692 C C . LEU A 1 92 ? -5.416 -4.074 2.644 1.00 81.75 92 LEU A C 1
ATOM 694 O O . LEU A 1 92 ? -4.943 -3.690 1.576 1.00 81.75 92 LEU A O 1
ATOM 698 N N . LYS A 1 93 ? -4.896 -5.105 3.326 1.00 82.44 93 LYS A N 1
ATOM 699 C CA . LYS A 1 93 ? -3.732 -5.874 2.853 1.00 82.44 93 LYS A CA 1
ATOM 700 C C . LYS A 1 93 ? -3.991 -6.537 1.500 1.00 82.44 93 LYS A C 1
ATOM 702 O O . LYS A 1 93 ? -3.127 -6.478 0.630 1.00 82.44 93 LYS A O 1
ATOM 707 N N . GLN A 1 94 ? -5.163 -7.143 1.310 1.00 84.94 94 GLN A N 1
ATOM 708 C CA . GLN A 1 94 ? -5.524 -7.797 0.047 1.00 84.94 94 GLN A CA 1
ATOM 709 C C . GLN A 1 94 ? -5.616 -6.796 -1.109 1.00 84.94 94 GLN A C 1
ATOM 711 O O . GLN A 1 94 ? -5.029 -7.016 -2.169 1.00 84.94 94 GLN A O 1
ATOM 716 N N . VAL A 1 95 ? -6.312 -5.676 -0.899 1.00 83.12 95 VAL A N 1
ATOM 717 C CA . VAL A 1 95 ? -6.466 -4.620 -1.909 1.00 83.12 95 VAL A CA 1
ATOM 718 C C . VAL A 1 95 ? -5.116 -4.005 -2.267 1.00 83.12 95 VAL A C 1
ATOM 720 O O . VAL A 1 95 ? -4.839 -3.776 -3.446 1.00 83.12 95 VAL A O 1
ATOM 723 N N . ASP A 1 96 ? -4.270 -3.744 -1.273 1.00 87.69 96 ASP A N 1
ATOM 724 C CA . ASP A 1 96 ? -2.946 -3.179 -1.504 1.00 87.69 96 ASP A CA 1
ATOM 725 C C . ASP A 1 96 ? -2.027 -4.174 -2.221 1.00 87.69 96 ASP A C 1
ATOM 727 O O . ASP A 1 96 ? -1.356 -3.774 -3.170 1.00 87.69 96 ASP A O 1
ATOM 731 N N . SER A 1 97 ? -2.056 -5.466 -1.867 1.00 87.44 97 SER A N 1
ATOM 732 C CA . SER A 1 97 ? -1.321 -6.511 -2.599 1.00 87.44 97 SER A CA 1
ATOM 733 C C . SER A 1 97 ? -1.731 -6.545 -4.067 1.00 87.44 97 SER A C 1
ATOM 735 O O . SER A 1 97 ? -0.886 -6.371 -4.937 1.00 87.44 97 SER A O 1
ATOM 737 N N . ALA A 1 98 ? -3.032 -6.645 -4.356 1.00 89.12 98 ALA A N 1
ATOM 738 C CA . ALA A 1 98 ? -3.527 -6.720 -5.730 1.00 89.12 98 ALA A CA 1
ATOM 739 C C . ALA A 1 98 ? -3.145 -5.484 -6.567 1.00 89.12 98 ALA A C 1
ATOM 741 O O . ALA A 1 98 ? -2.828 -5.593 -7.754 1.00 89.12 98 ALA A O 1
ATOM 742 N N . LYS A 1 99 ? -3.150 -4.290 -5.958 1.00 90.44 99 LYS A N 1
ATOM 743 C CA . LYS A 1 99 ? -2.693 -3.056 -6.615 1.00 90.44 99 LYS A CA 1
ATOM 744 C C . LYS A 1 99 ? -1.192 -3.077 -6.894 1.00 90.44 99 LYS A C 1
ATOM 746 O O . LYS A 1 99 ? -0.783 -2.656 -7.976 1.00 90.44 99 LYS A O 1
ATOM 751 N N . LEU A 1 100 ? -0.383 -3.529 -5.936 1.00 92.38 100 LEU A N 1
ATOM 752 C CA . LEU A 1 100 ? 1.067 -3.630 -6.094 1.00 92.38 100 LEU A CA 1
ATOM 753 C C . LEU A 1 100 ? 1.434 -4.657 -7.168 1.00 92.38 100 LEU A C 1
ATOM 755 O O . LEU A 1 100 ? 2.215 -4.326 -8.056 1.00 92.38 100 LEU A O 1
ATOM 759 N N . ASP A 1 101 ? 0.800 -5.828 -7.154 1.00 93.00 101 ASP A N 1
ATOM 760 C CA . ASP A 1 101 ? 1.015 -6.893 -8.137 1.00 93.00 101 ASP A CA 1
ATOM 761 C C . ASP A 1 101 ? 0.674 -6.416 -9.553 1.00 93.00 101 ASP A C 1
ATOM 763 O O . ASP A 1 101 ? 1.436 -6.633 -10.496 1.00 93.00 101 ASP A O 1
ATOM 767 N N . LYS A 1 102 ? -0.433 -5.678 -9.705 1.00 93.50 102 LYS A N 1
ATOM 768 C CA . LYS A 1 102 ? -0.810 -5.073 -10.987 1.00 93.50 102 LYS A CA 1
ATOM 769 C C . LYS A 1 102 ? 0.223 -4.053 -11.470 1.00 93.50 102 LYS A C 1
ATOM 771 O O . LYS A 1 102 ? 0.584 -4.064 -12.643 1.00 93.50 102 LYS A O 1
ATOM 776 N N . LEU A 1 103 ? 0.712 -3.180 -10.588 1.00 93.56 103 LEU A N 1
ATOM 777 C CA . LEU A 1 103 ? 1.740 -2.194 -10.939 1.00 93.56 103 LEU A CA 1
ATOM 778 C C . LEU A 1 103 ? 3.066 -2.866 -11.327 1.00 93.56 103 LEU A C 1
ATOM 780 O O . LEU A 1 103 ? 3.727 -2.423 -12.266 1.00 93.56 103 LEU A O 1
ATOM 784 N N . GLU A 1 104 ? 3.448 -3.938 -10.635 1.00 93.44 104 GLU A N 1
ATOM 785 C CA . GLU A 1 104 ? 4.645 -4.731 -10.930 1.00 93.44 104 GLU A CA 1
ATOM 786 C C . GLU A 1 104 ? 4.524 -5.427 -12.299 1.00 93.44 104 GLU A C 1
ATOM 788 O O . GLU A 1 104 ? 5.430 -5.323 -13.134 1.00 93.44 104 GLU A O 1
ATOM 793 N N . ALA A 1 105 ? 3.369 -6.040 -12.581 1.00 96.06 105 ALA A N 1
ATOM 794 C CA . ALA A 1 105 ? 3.060 -6.651 -13.872 1.00 96.06 105 ALA A CA 1
ATOM 795 C C . ALA A 1 105 ? 3.060 -5.625 -15.018 1.00 96.06 105 ALA A C 1
ATOM 797 O O . ALA A 1 105 ? 3.671 -5.864 -16.063 1.00 96.06 105 ALA A O 1
ATOM 798 N N . ASP A 1 106 ? 2.454 -4.453 -14.812 1.00 94.00 106 ASP A N 1
ATOM 799 C CA . ASP A 1 106 ? 2.433 -3.367 -15.795 1.00 94.00 106 ASP A CA 1
ATOM 800 C C . ASP A 1 106 ? 3.851 -2.872 -16.119 1.00 94.00 106 ASP A C 1
ATOM 802 O O . ASP A 1 106 ? 4.169 -2.608 -17.284 1.00 94.00 106 ASP A O 1
ATOM 806 N N . ILE A 1 107 ? 4.734 -2.756 -15.118 1.00 95.75 107 ILE A N 1
ATOM 807 C CA . ILE A 1 107 ? 6.145 -2.393 -15.328 1.00 95.75 107 ILE A CA 1
ATOM 808 C C . ILE A 1 107 ? 6.855 -3.474 -16.141 1.00 95.75 107 ILE A C 1
ATOM 810 O O . ILE A 1 107 ? 7.547 -3.142 -17.107 1.00 95.75 107 ILE A O 1
ATOM 814 N N . ALA A 1 108 ? 6.688 -4.749 -15.784 1.00 96.06 108 ALA A N 1
ATOM 815 C CA . ALA A 1 108 ? 7.307 -5.864 -16.497 1.00 96.06 108 ALA A CA 1
ATOM 816 C C . ALA A 1 108 ? 6.871 -5.898 -17.971 1.00 96.06 108 ALA A C 1
ATOM 818 O O . ALA A 1 108 ? 7.716 -5.937 -18.868 1.00 96.06 108 ALA A O 1
ATOM 819 N N . GLN A 1 109 ? 5.569 -5.767 -18.230 1.00 96.69 109 GLN A N 1
ATOM 820 C CA . GLN A 1 109 ? 5.017 -5.711 -19.582 1.00 96.69 109 GLN A CA 1
ATOM 821 C C . GLN A 1 109 ? 5.542 -4.499 -20.363 1.00 96.69 109 GLN A C 1
ATOM 823 O O . GLN A 1 109 ? 5.903 -4.617 -21.534 1.00 96.69 109 GLN A O 1
ATOM 828 N N . THR A 1 110 ? 5.611 -3.330 -19.722 1.00 94.62 110 THR A N 1
ATOM 829 C CA . THR A 1 110 ? 6.109 -2.095 -20.348 1.00 94.62 110 THR A CA 1
ATOM 830 C C . THR A 1 110 ? 7.592 -2.213 -20.704 1.00 94.62 110 THR A C 1
ATOM 832 O O . THR A 1 110 ? 8.006 -1.821 -21.796 1.00 94.62 110 THR A O 1
ATOM 835 N N . ARG A 1 111 ? 8.402 -2.803 -19.817 1.00 95.19 111 ARG A N 1
ATOM 836 C CA . ARG A 1 111 ? 9.822 -3.071 -20.075 1.00 95.19 111 ARG A CA 1
ATOM 837 C C . ARG A 1 111 ? 10.003 -4.026 -21.246 1.00 95.19 111 ARG A C 1
ATOM 839 O O . ARG A 1 111 ? 10.801 -3.721 -22.128 1.00 95.19 111 ARG A O 1
ATOM 846 N N . GLU A 1 112 ? 9.251 -5.125 -21.294 1.00 96.94 112 GLU A N 1
ATOM 847 C CA . GLU A 1 112 ? 9.355 -6.084 -22.399 1.00 96.94 112 GLU A CA 1
ATOM 848 C C . GLU A 1 112 ? 8.914 -5.454 -23.728 1.00 96.94 112 GLU A C 1
ATOM 850 O O . GLU A 1 112 ? 9.592 -5.614 -24.741 1.00 96.94 112 GLU A O 1
ATOM 855 N N . ARG A 1 113 ? 7.860 -4.628 -23.711 1.00 96.81 113 ARG A N 1
ATOM 856 C CA . ARG A 1 113 ? 7.398 -3.877 -24.888 1.00 96.81 113 ARG A CA 1
ATOM 857 C C . ARG A 1 113 ? 8.467 -2.933 -25.447 1.00 96.81 113 ARG A C 1
ATOM 859 O O . ARG A 1 113 ? 8.618 -2.841 -26.662 1.00 96.81 113 ARG A O 1
ATOM 866 N N . TYR A 1 114 ? 9.209 -2.226 -24.592 1.00 97.38 114 TYR A N 1
ATOM 867 C CA . TYR A 1 114 ? 10.233 -1.267 -25.035 1.00 97.38 114 TYR A CA 1
ATOM 868 C C . TYR A 1 114 ? 11.631 -1.862 -25.213 1.00 97.38 114 TYR A C 1
ATOM 870 O O . TYR A 1 114 ? 12.497 -1.224 -25.817 1.00 97.38 114 TYR A O 1
ATOM 878 N N . LYS A 1 115 ? 11.872 -3.081 -24.733 1.00 95.31 115 LYS A N 1
ATOM 879 C CA . LYS A 1 115 ? 13.137 -3.807 -24.883 1.00 95.31 115 LYS A CA 1
ATOM 880 C C . LYS A 1 115 ? 13.704 -3.801 -26.308 1.00 95.31 115 LYS A C 1
ATOM 882 O O . LYS A 1 115 ? 14.876 -3.439 -26.430 1.00 95.31 115 LYS A O 1
ATOM 887 N N . PRO A 1 116 ? 12.947 -4.110 -27.385 1.00 96.81 116 PRO A N 1
ATOM 888 C CA . PRO A 1 116 ? 13.498 -4.068 -28.740 1.00 96.81 116 PRO A CA 1
ATOM 889 C C . PRO A 1 116 ? 14.011 -2.669 -29.102 1.00 96.81 116 PRO A C 1
ATOM 891 O O . PRO A 1 116 ? 15.170 -2.531 -29.488 1.00 96.81 116 PRO A O 1
ATOM 894 N N . LEU A 1 117 ? 13.216 -1.622 -28.861 1.00 95.94 117 LEU A N 1
ATOM 895 C CA . LEU A 1 117 ? 13.591 -0.229 -29.130 1.00 95.94 117 LEU A CA 1
ATOM 896 C C . LEU A 1 117 ? 14.868 0.186 -28.378 1.00 95.94 117 LEU A C 1
ATOM 898 O O . LEU A 1 117 ? 15.798 0.749 -28.959 1.00 95.94 117 LEU A O 1
ATOM 902 N N . LEU A 1 118 ? 14.931 -0.108 -27.078 1.00 96.06 118 LEU A N 1
ATOM 903 C CA . LEU A 1 118 ? 16.071 0.246 -26.229 1.00 96.06 118 LEU A CA 1
ATOM 904 C C . LEU A 1 118 ? 17.332 -0.552 -26.589 1.00 96.06 118 LEU A C 1
ATOM 906 O O . LEU A 1 118 ? 18.443 -0.010 -26.545 1.00 96.06 118 LEU A O 1
ATOM 910 N N . SER A 1 119 ? 17.171 -1.823 -26.964 1.00 96.31 119 SER A N 1
ATOM 911 C CA . SER A 1 119 ? 18.270 -2.686 -27.400 1.00 96.31 119 SER A CA 1
ATOM 912 C C . SER A 1 119 ? 18.844 -2.228 -28.739 1.00 96.31 119 SER A C 1
ATOM 914 O O . SER A 1 119 ? 20.061 -2.108 -28.865 1.00 96.31 119 SER A O 1
ATOM 916 N N . GLN A 1 120 ? 17.986 -1.856 -29.692 1.00 95.38 120 GLN A N 1
ATOM 917 C CA . GLN A 1 120 ? 18.388 -1.347 -30.998 1.00 95.38 120 GLN A CA 1
ATOM 918 C C . GLN A 1 120 ? 19.133 -0.017 -30.864 1.00 95.38 120 GLN A C 1
ATOM 920 O O . GLN A 1 120 ? 20.209 0.140 -31.435 1.00 95.38 120 GLN A O 1
ATOM 925 N N . TYR A 1 121 ? 18.640 0.904 -30.030 1.00 96.00 121 TYR A N 1
ATOM 926 C CA . TYR A 1 121 ? 19.352 2.150 -29.736 1.00 96.00 121 TYR A CA 1
ATOM 927 C C . TYR A 1 121 ? 20.725 1.899 -29.090 1.00 96.00 121 TYR A C 1
ATOM 929 O O . TYR A 1 121 ? 21.712 2.557 -29.419 1.00 96.00 121 TYR A O 1
ATOM 937 N N . THR A 1 122 ? 20.819 0.927 -28.179 1.00 95.31 122 THR A N 1
ATOM 938 C CA . THR A 1 122 ? 22.096 0.539 -27.559 1.00 95.31 122 THR A CA 1
ATOM 939 C C . THR A 1 122 ? 23.065 -0.053 -28.583 1.00 95.31 122 THR A C 1
ATOM 941 O O . THR A 1 122 ? 24.236 0.325 -28.606 1.00 95.31 122 THR A O 1
ATOM 944 N N . ALA A 1 123 ? 22.589 -0.952 -29.447 1.00 95.88 123 ALA A N 1
ATOM 945 C CA . ALA A 1 123 ? 23.388 -1.557 -30.509 1.00 95.88 123 ALA A CA 1
ATOM 946 C C . ALA A 1 123 ? 23.896 -0.503 -31.502 1.00 95.88 123 ALA A C 1
ATOM 948 O O . ALA A 1 123 ? 25.078 -0.499 -31.840 1.00 95.88 123 ALA A O 1
ATOM 949 N N . LEU A 1 124 ? 23.040 0.444 -31.886 1.00 95.12 124 LEU A N 1
ATOM 950 C CA . LEU A 1 124 ? 23.390 1.535 -32.789 1.00 95.12 124 LEU A CA 1
ATOM 951 C C . LEU A 1 124 ? 24.489 2.433 -32.208 1.00 95.12 124 LEU A C 1
ATOM 953 O O . LEU A 1 124 ? 25.452 2.755 -32.897 1.00 95.12 124 LEU A O 1
ATOM 957 N N . ASN A 1 125 ? 24.418 2.769 -30.916 1.00 94.06 125 ASN A N 1
ATOM 958 C CA . ASN A 1 125 ? 25.490 3.523 -30.259 1.00 94.06 125 ASN A CA 1
ATOM 959 C C . ASN A 1 125 ? 26.819 2.753 -30.235 1.00 94.06 125 ASN A C 1
ATOM 961 O O . ASN A 1 125 ? 27.865 3.346 -30.480 1.00 94.06 125 ASN A O 1
ATOM 965 N N . LYS A 1 126 ? 26.798 1.430 -30.021 1.00 95.44 126 LYS A N 1
ATOM 966 C CA . LYS A 1 126 ? 28.014 0.602 -30.124 1.00 95.44 126 LYS A CA 1
ATOM 967 C C . LYS A 1 126 ? 28.598 0.612 -31.541 1.00 95.44 126 LYS A C 1
ATOM 969 O O . LYS A 1 126 ? 29.812 0.712 -31.694 1.00 95.44 126 LYS A O 1
ATOM 974 N N . GLN A 1 127 ? 27.750 0.550 -32.569 1.00 93.81 127 GLN A N 1
ATOM 975 C CA . GLN A 1 127 ? 28.183 0.641 -33.967 1.00 93.81 127 GLN A CA 1
ATOM 976 C C . GLN A 1 127 ? 28.785 2.014 -34.293 1.00 93.81 127 GLN A C 1
ATOM 978 O O . GLN A 1 127 ? 29.791 2.078 -34.996 1.00 93.81 127 GLN A O 1
ATOM 983 N N . ILE A 1 128 ? 28.232 3.105 -33.745 1.00 93.12 128 ILE A N 1
ATOM 984 C CA . ILE A 1 128 ? 28.812 4.452 -33.875 1.00 93.12 128 ILE A CA 1
ATOM 985 C C . ILE A 1 128 ? 30.228 4.488 -33.290 1.00 93.12 128 ILE A C 1
ATOM 987 O O . ILE A 1 128 ? 31.130 5.020 -33.939 1.00 93.12 128 ILE A O 1
ATOM 991 N N . GLU A 1 129 ? 30.437 3.927 -32.095 1.00 93.00 129 GLU A N 1
ATOM 992 C CA . GLU A 1 129 ? 31.768 3.869 -31.477 1.00 93.00 129 GLU A CA 1
ATOM 993 C C . GLU A 1 129 ? 32.748 3.026 -32.301 1.00 93.00 129 GLU A C 1
ATOM 995 O O . GLU A 1 129 ? 33.865 3.470 -32.563 1.00 93.00 129 GLU A O 1
ATOM 1000 N N . ALA A 1 130 ? 32.322 1.866 -32.807 1.00 92.88 130 ALA A N 1
ATOM 1001 C CA . ALA A 1 130 ? 33.150 1.054 -33.697 1.00 92.88 130 ALA A CA 1
ATOM 1002 C C . ALA A 1 130 ? 33.526 1.814 -34.985 1.00 92.88 130 ALA A C 1
ATOM 1004 O O . ALA A 1 130 ? 34.697 1.861 -35.363 1.00 92.88 130 ALA A O 1
ATOM 1005 N N . ALA A 1 131 ? 32.565 2.486 -35.626 1.00 91.00 131 ALA A N 1
ATOM 1006 C CA . ALA A 1 131 ? 32.793 3.273 -36.839 1.00 91.00 131 ALA A CA 1
ATOM 1007 C C . ALA A 1 131 ? 33.787 4.430 -36.625 1.00 91.00 131 ALA A C 1
ATOM 1009 O O . ALA A 1 131 ? 34.562 4.751 -37.529 1.00 91.00 131 ALA A O 1
ATOM 1010 N N . LYS A 1 132 ? 33.799 5.039 -35.428 1.00 89.25 132 LYS A N 1
ATOM 1011 C CA . LYS A 1 132 ? 34.799 6.054 -35.055 1.00 89.25 132 LYS A CA 1
ATOM 1012 C C . LYS A 1 132 ? 36.209 5.467 -35.012 1.00 89.25 132 LYS A C 1
ATOM 1014 O O . LYS A 1 132 ? 37.129 6.107 -35.516 1.00 89.25 132 LYS A O 1
ATOM 1019 N N . LEU A 1 133 ? 36.379 4.264 -34.457 1.00 91.56 133 LEU A N 1
ATOM 1020 C CA . LEU A 1 133 ? 37.679 3.579 -34.397 1.00 91.56 133 LEU A CA 1
ATOM 1021 C C . LEU A 1 133 ? 38.217 3.255 -35.797 1.00 91.56 133 LEU A C 1
ATOM 1023 O O . LEU A 1 133 ? 39.408 3.399 -36.055 1.00 91.56 133 LEU A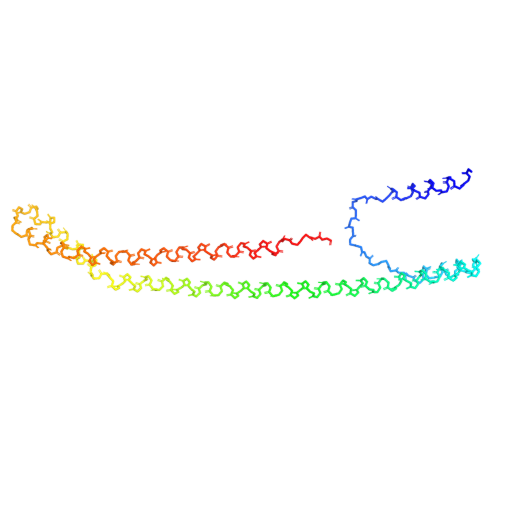 O 1
ATOM 1027 N N . LEU A 1 134 ? 37.322 2.908 -36.722 1.00 89.44 134 LEU A N 1
ATOM 1028 C CA . LEU A 1 134 ? 37.626 2.640 -38.131 1.00 89.44 134 LEU A CA 1
ATOM 1029 C C . LEU A 1 134 ? 37.856 3.916 -38.971 1.00 89.44 134 LEU A C 1
ATOM 1031 O O . LEU A 1 134 ? 38.084 3.817 -40.173 1.00 89.44 134 LEU A O 1
ATOM 1035 N N . LYS A 1 135 ? 37.777 5.116 -38.370 1.00 89.56 135 LYS A N 1
ATOM 1036 C CA . LYS A 1 135 ? 37.912 6.433 -39.031 1.00 89.56 135 LYS A CA 1
ATOM 1037 C C . LYS A 1 135 ? 36.968 6.655 -40.227 1.00 89.56 135 LYS A C 1
ATOM 1039 O O . LYS A 1 135 ? 37.196 7.558 -41.033 1.00 89.56 135 LYS A O 1
ATOM 1044 N N . SER A 1 136 ? 35.875 5.898 -40.320 1.00 87.06 136 SER A N 1
ATOM 1045 C CA . SER A 1 136 ? 34.893 6.035 -41.400 1.00 87.06 136 SER A CA 1
ATOM 1046 C C . SER A 1 136 ? 33.890 7.145 -41.075 1.00 87.06 136 SER A C 1
ATOM 1048 O O . SER A 1 136 ? 32.920 6.941 -40.338 1.00 87.06 136 SER A O 1
ATOM 1050 N N . LYS A 1 137 ? 34.150 8.356 -41.587 1.00 86.19 137 LYS A N 1
ATOM 1051 C CA . LYS A 1 137 ? 33.349 9.559 -41.295 1.00 86.19 137 LYS A CA 1
ATOM 1052 C C . LYS A 1 137 ? 31.914 9.450 -41.813 1.00 86.19 137 LYS A C 1
ATOM 1054 O O . LYS A 1 137 ? 30.992 9.741 -41.055 1.00 86.19 137 LYS A O 1
ATOM 1059 N N . ASP A 1 138 ? 31.732 8.969 -43.040 1.00 87.38 138 ASP A N 1
ATOM 1060 C CA . ASP A 1 138 ? 30.414 8.901 -43.684 1.00 87.38 138 ASP A CA 1
ATOM 1061 C C . ASP A 1 138 ? 29.521 7.849 -43.021 1.00 87.38 138 ASP A C 1
ATOM 1063 O O . ASP A 1 138 ? 28.383 8.130 -42.640 1.00 87.38 138 ASP A O 1
ATOM 1067 N N . PHE A 1 139 ? 30.072 6.661 -42.756 1.00 87.94 139 PHE A N 1
ATOM 1068 C CA . PHE A 1 139 ? 29.361 5.595 -42.050 1.00 87.94 139 PHE A CA 1
ATOM 1069 C C . PHE A 1 139 ? 28.993 6.007 -40.617 1.00 87.94 139 PHE A C 1
ATOM 1071 O O . PHE A 1 139 ? 27.858 5.831 -40.175 1.00 87.94 139 PHE A O 1
ATOM 1078 N N . SER A 1 140 ? 29.921 6.646 -39.897 1.00 90.44 140 SER A N 1
ATOM 1079 C CA . SER A 1 140 ? 29.662 7.181 -38.557 1.00 90.44 140 SER A CA 1
ATOM 1080 C C . SER A 1 140 ? 28.631 8.325 -38.568 1.00 90.44 140 SER A C 1
ATOM 1082 O O . SER A 1 140 ? 27.903 8.506 -37.591 1.00 90.44 140 SER A O 1
ATOM 1084 N N . GLY A 1 141 ? 28.543 9.105 -39.650 1.00 91.62 141 GLY A N 1
ATOM 1085 C CA . GLY A 1 141 ? 27.528 10.143 -39.847 1.00 91.62 141 GLY A CA 1
ATOM 1086 C C . GLY A 1 141 ? 26.121 9.567 -40.015 1.00 91.62 141 GLY A C 1
ATOM 1087 O O . GLY A 1 141 ? 25.200 9.988 -39.313 1.00 91.62 141 GLY A O 1
ATOM 1088 N N . LEU A 1 142 ? 25.969 8.548 -40.867 1.00 93.56 142 LEU A N 1
ATOM 1089 C CA . LEU A 1 142 ? 24.688 7.869 -41.098 1.00 93.56 142 LEU A CA 1
ATOM 1090 C C . LEU A 1 142 ? 24.141 7.209 -39.824 1.00 93.56 142 LEU A C 1
ATOM 1092 O O . LEU A 1 142 ? 22.974 7.401 -39.478 1.00 93.56 142 LEU A O 1
ATOM 1096 N N . LEU A 1 143 ? 24.988 6.498 -39.073 1.00 94.19 143 LEU A N 1
ATOM 1097 C CA . LEU A 1 143 ? 24.575 5.863 -37.8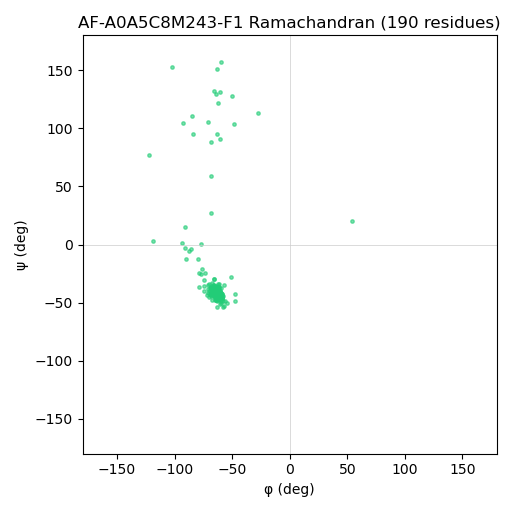16 1.00 94.19 143 LEU A CA 1
ATOM 1098 C C . LEU A 1 143 ? 24.162 6.897 -36.753 1.00 94.19 143 LEU A C 1
ATOM 1100 O O . LEU A 1 143 ? 23.204 6.678 -36.010 1.00 94.19 143 LEU A O 1
ATOM 1104 N N . ARG A 1 144 ? 24.835 8.058 -36.696 1.00 93.19 144 ARG A N 1
ATOM 1105 C CA . ARG A 1 144 ? 24.443 9.162 -35.800 1.00 93.19 144 ARG A CA 1
ATOM 1106 C C . ARG A 1 144 ? 23.078 9.742 -36.155 1.00 93.19 144 ARG A C 1
ATOM 1108 O O . ARG A 1 144 ? 22.315 10.044 -35.241 1.00 93.19 144 ARG A O 1
ATOM 1115 N N . LEU A 1 145 ? 22.762 9.888 -37.443 1.00 94.81 145 LEU A N 1
ATOM 1116 C CA . LEU A 1 145 ? 21.452 10.369 -37.885 1.00 94.81 145 LEU A CA 1
ATOM 1117 C C . LEU A 1 145 ? 20.337 9.407 -37.450 1.00 94.81 145 LEU A C 1
ATOM 1119 O O . LEU A 1 145 ? 19.330 9.839 -36.890 1.00 94.81 145 LEU A O 1
ATOM 1123 N N . GLN A 1 146 ? 20.555 8.101 -37.617 1.00 93.25 146 GLN A N 1
ATOM 1124 C CA . GLN A 1 146 ? 19.630 7.074 -37.133 1.00 93.25 146 GLN A CA 1
ATOM 1125 C C . GLN A 1 146 ? 19.462 7.136 -35.605 1.00 93.25 146 GLN A C 1
ATOM 1127 O O . GLN A 1 146 ? 18.341 7.089 -35.098 1.00 93.25 146 GLN A O 1
ATOM 1132 N N . ALA A 1 147 ? 20.552 7.323 -34.853 1.00 93.12 147 ALA A N 1
ATOM 1133 C CA . ALA A 1 147 ? 20.488 7.425 -33.395 1.00 93.12 147 ALA A CA 1
ATOM 1134 C C . ALA A 1 147 ? 19.752 8.692 -32.943 1.00 93.12 147 ALA A C 1
ATOM 1136 O O . ALA A 1 147 ? 18.992 8.653 -31.973 1.00 93.12 147 ALA A O 1
ATOM 1137 N N . ALA A 1 148 ? 19.931 9.804 -33.660 1.00 94.12 148 ALA A N 1
ATOM 1138 C CA . ALA A 1 148 ? 19.211 11.045 -33.409 1.00 94.12 148 ALA A CA 1
ATOM 1139 C C . ALA A 1 148 ? 17.698 10.871 -33.613 1.00 94.12 148 ALA A C 1
ATOM 1141 O O . ALA A 1 148 ? 16.926 11.292 -32.751 1.00 94.12 148 ALA A O 1
ATOM 1142 N N . ALA A 1 149 ? 17.277 10.178 -34.677 1.00 94.00 149 ALA A N 1
ATOM 1143 C CA . ALA A 1 149 ? 15.868 9.874 -34.934 1.00 94.00 149 ALA A CA 1
ATOM 1144 C C . ALA A 1 149 ? 15.240 8.994 -33.833 1.00 94.00 149 ALA A C 1
ATOM 1146 O O . ALA A 1 149 ? 14.093 9.198 -33.441 1.00 94.00 149 ALA A O 1
ATOM 1147 N N . MET A 1 150 ? 16.008 8.058 -33.267 1.00 94.06 150 MET A N 1
ATOM 1148 C CA . MET A 1 150 ? 15.547 7.183 -32.181 1.00 94.06 150 MET A CA 1
ATOM 1149 C C . MET A 1 150 ? 15.557 7.841 -30.792 1.00 94.06 150 MET A C 1
ATOM 1151 O O . MET A 1 150 ? 14.987 7.297 -29.845 1.00 94.06 150 MET A O 1
ATOM 1155 N N . LYS A 1 151 ? 16.196 9.002 -30.626 1.00 94.00 151 LYS A N 1
ATOM 1156 C CA . LYS A 1 151 ? 16.416 9.612 -29.307 1.00 94.00 151 LYS A CA 1
ATOM 1157 C C . LYS A 1 151 ? 15.111 9.958 -28.590 1.00 94.00 151 LYS A C 1
ATOM 1159 O O . LYS A 1 151 ? 14.968 9.641 -27.411 1.00 94.00 151 LYS A O 1
ATOM 1164 N N . ILE A 1 152 ? 14.167 10.581 -29.294 1.00 95.44 152 ILE A N 1
ATOM 1165 C CA . ILE A 1 152 ? 12.865 10.976 -28.738 1.00 95.44 152 ILE A CA 1
ATOM 1166 C C . ILE A 1 152 ? 12.041 9.760 -28.286 1.00 95.44 152 ILE A C 1
ATOM 1168 O O . ILE A 1 152 ? 11.684 9.711 -27.106 1.00 95.44 152 ILE A O 1
ATOM 1172 N N . PRO A 1 153 ? 11.784 8.738 -29.129 1.00 92.75 153 PRO A N 1
ATOM 1173 C CA . PRO A 1 153 ? 11.019 7.571 -28.689 1.00 92.75 153 PRO A CA 1
ATOM 1174 C C . PRO A 1 153 ? 11.710 6.803 -27.551 1.00 92.75 153 PRO A C 1
ATOM 1176 O O . PRO A 1 153 ? 11.038 6.325 -26.640 1.00 92.75 153 PRO A O 1
ATOM 1179 N N . VAL A 1 154 ? 13.047 6.746 -27.521 1.00 96.38 154 VAL A N 1
ATOM 1180 C CA . VAL A 1 154 ? 13.804 6.148 -26.403 1.00 96.38 154 VAL A CA 1
ATOM 1181 C C . VAL A 1 154 ? 13.627 6.935 -25.104 1.00 96.38 154 VAL A C 1
ATOM 1183 O O . VAL A 1 154 ? 13.481 6.339 -24.035 1.00 96.38 154 VAL A O 1
ATOM 1186 N N . GLN A 1 155 ? 13.649 8.268 -25.164 1.00 95.94 155 GLN A N 1
ATOM 1187 C CA . GLN A 1 155 ? 13.412 9.111 -23.992 1.00 95.94 155 GLN A CA 1
ATOM 1188 C C . GLN A 1 155 ? 11.991 8.940 -23.456 1.00 95.94 155 GLN A C 1
ATOM 1190 O O . GLN A 1 155 ? 11.830 8.792 -22.246 1.00 95.94 155 GLN A O 1
ATOM 1195 N N . LEU A 1 156 ? 10.991 8.884 -24.339 1.00 95.56 156 LEU A N 1
ATOM 1196 C CA . LEU A 1 156 ? 9.602 8.621 -23.964 1.00 95.56 156 LEU A CA 1
ATOM 1197 C C . LEU A 1 156 ? 9.445 7.243 -23.313 1.00 95.56 156 LEU A C 1
ATOM 1199 O O . LEU A 1 156 ? 8.884 7.152 -22.225 1.00 95.56 156 LEU A O 1
ATOM 1203 N N . ALA A 1 157 ? 10.027 6.194 -23.899 1.00 95.50 157 ALA A N 1
ATOM 1204 C CA . ALA A 1 157 ? 10.005 4.846 -23.329 1.00 95.50 157 ALA A CA 1
ATOM 1205 C C . ALA A 1 157 ? 10.637 4.789 -21.925 1.00 95.50 157 ALA A C 1
ATOM 1207 O O . ALA A 1 157 ? 10.088 4.191 -21.000 1.00 95.50 157 ALA A O 1
ATOM 1208 N N . ARG A 1 158 ? 11.787 5.450 -21.732 1.00 96.19 158 ARG A N 1
ATOM 1209 C CA . ARG A 1 158 ? 12.452 5.538 -20.419 1.00 96.19 158 ARG A CA 1
ATOM 1210 C C . ARG A 1 158 ? 11.636 6.335 -19.406 1.00 96.19 158 ARG A C 1
ATOM 1212 O O . ARG A 1 158 ? 11.625 5.984 -18.228 1.00 96.19 158 ARG A O 1
ATOM 1219 N N . LEU A 1 159 ? 10.991 7.414 -19.846 1.00 96.50 159 LEU A N 1
ATOM 1220 C CA . LEU A 1 159 ? 10.135 8.232 -18.996 1.00 96.50 159 LEU A CA 1
ATOM 1221 C C . LEU A 1 159 ? 8.898 7.453 -18.545 1.00 96.50 159 LEU A C 1
ATOM 1223 O O . LEU A 1 159 ? 8.557 7.513 -17.367 1.00 96.50 159 LEU A O 1
ATOM 1227 N N . ASP A 1 160 ? 8.269 6.703 -19.446 1.00 94.19 160 ASP A N 1
ATOM 1228 C CA . ASP A 1 160 ? 7.107 5.865 -19.147 1.00 94.19 160 ASP A CA 1
ATOM 1229 C C . ASP A 1 160 ? 7.450 4.791 -18.101 1.00 94.19 160 ASP A C 1
ATOM 1231 O O . ASP A 1 160 ? 6.830 4.739 -17.036 1.00 94.19 160 ASP A O 1
ATOM 1235 N N . ILE A 1 161 ? 8.538 4.033 -18.314 1.00 94.56 161 ILE A N 1
ATOM 1236 C CA . ILE A 1 161 ? 9.042 3.053 -17.331 1.00 94.56 161 ILE A CA 1
ATOM 1237 C C . ILE A 1 161 ? 9.279 3.721 -15.969 1.00 94.56 161 ILE A C 1
ATOM 1239 O O . ILE A 1 161 ? 8.760 3.257 -14.953 1.00 94.56 161 ILE A O 1
ATOM 1243 N N . ARG A 1 162 ? 10.002 4.848 -15.940 1.00 95.88 162 ARG A N 1
ATOM 1244 C CA . ARG A 1 162 ? 10.294 5.581 -14.699 1.00 95.88 162 ARG A CA 1
ATOM 1245 C C . ARG A 1 162 ? 9.023 6.072 -14.004 1.00 95.88 162 ARG A C 1
ATOM 1247 O O . ARG A 1 162 ? 8.965 6.112 -12.778 1.00 95.88 162 ARG A O 1
ATOM 1254 N N . THR A 1 163 ? 8.022 6.495 -14.766 1.00 95.44 163 THR A N 1
ATOM 1255 C CA . THR A 1 163 ? 6.756 6.999 -14.223 1.00 95.44 163 THR A CA 1
ATOM 1256 C C . THR A 1 163 ? 5.986 5.875 -13.540 1.00 95.44 163 THR A C 1
ATOM 1258 O O . THR A 1 163 ? 5.515 6.055 -12.417 1.00 95.44 163 THR A O 1
ATOM 1261 N N . LYS A 1 164 ? 5.941 4.690 -14.156 1.00 93.50 164 LYS A N 1
ATOM 1262 C CA . LYS A 1 164 ? 5.333 3.492 -13.562 1.00 93.50 164 LYS A CA 1
ATOM 1263 C C . LYS A 1 164 ? 6.092 3.011 -12.320 1.00 93.50 164 LYS A C 1
ATOM 1265 O O . LYS A 1 164 ? 5.468 2.707 -11.309 1.00 93.50 164 LYS A O 1
ATOM 1270 N N . GLU A 1 165 ? 7.424 3.037 -12.339 1.00 93.81 165 GLU A N 1
ATOM 1271 C CA . GLU A 1 165 ? 8.255 2.729 -11.161 1.00 93.81 165 GLU A CA 1
ATOM 1272 C C . GLU A 1 165 ? 7.997 3.693 -9.994 1.00 93.81 165 GLU A C 1
ATOM 1274 O O . GLU A 1 165 ? 7.857 3.263 -8.848 1.00 93.81 165 GLU A O 1
ATOM 1279 N N . LYS A 1 166 ? 7.876 4.997 -10.275 1.00 94.00 166 LYS A N 1
ATOM 1280 C CA . LYS A 1 166 ? 7.501 5.991 -9.260 1.00 94.00 166 LYS A CA 1
ATOM 1281 C C . LYS A 1 166 ? 6.109 5.726 -8.695 1.00 94.00 166 LYS A C 1
ATOM 1283 O O . LYS A 1 166 ? 5.939 5.807 -7.484 1.00 94.00 166 LYS A O 1
ATOM 1288 N N . ALA A 1 167 ? 5.137 5.373 -9.538 1.00 91.50 167 ALA A N 1
ATOM 1289 C CA . ALA A 1 167 ? 3.793 5.021 -9.083 1.00 91.50 167 ALA A CA 1
ATOM 1290 C C . ALA A 1 167 ? 3.813 3.814 -8.127 1.00 91.50 167 ALA A C 1
ATOM 1292 O O . ALA A 1 167 ? 3.176 3.864 -7.076 1.00 91.50 167 ALA A O 1
ATOM 1293 N N . LEU A 1 168 ? 4.612 2.782 -8.427 1.00 92.94 168 LEU A N 1
ATOM 1294 C CA . LEU A 1 168 ? 4.826 1.643 -7.528 1.00 92.94 168 LEU A CA 1
ATOM 1295 C C . LEU A 1 168 ? 5.460 2.072 -6.196 1.00 92.94 168 LEU A C 1
ATOM 1297 O O . LEU A 1 168 ? 5.004 1.659 -5.130 1.00 92.94 168 LEU A O 1
ATOM 1301 N N . GLN A 1 169 ? 6.485 2.926 -6.228 1.00 91.62 169 GLN A N 1
ATOM 1302 C CA . GLN A 1 169 ? 7.128 3.430 -5.012 1.00 91.62 169 GLN A CA 1
ATOM 1303 C C . GLN A 1 169 ? 6.155 4.242 -4.145 1.00 91.62 169 GLN A C 1
ATOM 1305 O O . GLN A 1 169 ? 6.108 4.058 -2.927 1.00 91.62 169 GLN A O 1
ATOM 1310 N N . THR A 1 170 ? 5.354 5.114 -4.761 1.00 90.25 170 THR A N 1
ATOM 1311 C CA . THR A 1 170 ? 4.313 5.877 -4.068 1.00 90.25 170 THR A CA 1
ATOM 1312 C C . THR A 1 170 ? 3.272 4.948 -3.454 1.00 90.25 170 THR A C 1
ATOM 1314 O O . THR A 1 170 ? 2.957 5.126 -2.280 1.00 90.25 170 THR A O 1
ATOM 1317 N N . ALA A 1 171 ? 2.807 3.929 -4.186 1.00 88.06 171 ALA A N 1
ATOM 1318 C CA . ALA A 1 171 ? 1.852 2.942 -3.682 1.00 88.06 171 ALA A CA 1
ATOM 1319 C C . ALA A 1 171 ? 2.395 2.186 -2.451 1.00 88.06 171 ALA A C 1
ATOM 1321 O O . ALA A 1 171 ? 1.721 2.108 -1.423 1.00 88.06 171 ALA A O 1
ATOM 1322 N N . LYS A 1 172 ? 3.658 1.734 -2.486 1.00 86.56 172 LYS A N 1
ATOM 1323 C CA . LYS A 1 172 ? 4.332 1.122 -1.320 1.00 86.56 172 LYS A CA 1
ATOM 1324 C C . LYS A 1 172 ? 4.414 2.095 -0.132 1.00 86.56 172 LYS A C 1
ATOM 1326 O O . LYS A 1 172 ? 4.182 1.725 1.023 1.00 86.56 172 LYS A O 1
ATOM 1331 N N . GLY A 1 173 ? 4.704 3.367 -0.405 1.00 83.25 173 GLY A N 1
ATOM 1332 C CA . GLY A 1 173 ? 4.729 4.431 0.600 1.00 83.25 173 GLY A CA 1
ATOM 1333 C C . GLY A 1 173 ? 3.359 4.728 1.221 1.00 83.25 173 GLY A C 1
ATOM 1334 O O . GLY A 1 173 ? 3.273 5.022 2.412 1.00 83.25 173 GLY A O 1
ATOM 1335 N N . THR A 1 174 ? 2.274 4.643 0.453 1.00 81.69 174 THR A N 1
ATOM 1336 C CA . THR A 1 174 ? 0.916 4.821 0.982 1.00 81.69 174 THR A CA 1
ATOM 1337 C C . THR A 1 174 ? 0.482 3.634 1.830 1.00 81.69 174 THR A C 1
ATOM 1339 O O . THR A 1 174 ? 0.009 3.857 2.939 1.00 81.69 174 THR A O 1
ATOM 1342 N N . THR A 1 175 ? 0.737 2.395 1.398 1.00 79.75 175 THR A N 1
ATOM 1343 C CA . THR A 1 175 ? 0.407 1.177 2.163 1.00 79.75 175 THR A CA 1
ATOM 1344 C C . THR A 1 175 ? 1.071 1.169 3.539 1.00 79.75 175 THR A C 1
ATOM 1346 O O . THR A 1 175 ? 0.421 0.922 4.556 1.00 79.75 175 THR A O 1
ATOM 1349 N N . THR A 1 176 ? 2.355 1.531 3.607 1.00 76.31 176 THR A N 1
ATOM 1350 C CA . THR A 1 176 ? 3.085 1.622 4.884 1.00 76.31 176 THR A CA 1
ATOM 1351 C C . THR A 1 176 ? 2.528 2.710 5.805 1.00 76.31 176 THR A C 1
ATOM 1353 O O . THR A 1 176 ? 2.431 2.496 7.013 1.00 76.31 176 THR A O 1
ATOM 1356 N N . LYS A 1 177 ? 2.117 3.866 5.267 1.00 78.69 177 LYS A N 1
ATOM 1357 C CA . LYS A 1 177 ? 1.477 4.937 6.051 1.00 78.69 177 LYS A CA 1
ATOM 1358 C C . LYS A 1 177 ? 0.092 4.538 6.555 1.00 78.69 177 LYS A C 1
ATOM 1360 O O . LYS A 1 177 ? -0.212 4.807 7.714 1.00 78.69 177 LYS A O 1
ATOM 1365 N N . THR A 1 178 ? -0.733 3.909 5.721 1.00 76.00 178 THR A N 1
ATOM 1366 C CA . THR A 1 178 ? -2.084 3.478 6.108 1.00 76.00 178 THR A CA 1
ATOM 1367 C C . THR A 1 178 ? -2.022 2.400 7.185 1.00 76.00 178 THR A C 1
ATOM 1369 O O . THR A 1 178 ? -2.692 2.537 8.202 1.00 76.00 178 THR A O 1
ATOM 1372 N N . THR A 1 179 ? -1.126 1.417 7.039 1.00 74.56 179 THR A N 1
ATOM 1373 C CA . THR A 1 179 ? -0.907 0.364 8.050 1.00 74.56 179 THR A CA 1
ATOM 1374 C C . THR A 1 179 ? -0.487 0.946 9.405 1.00 74.56 179 THR A C 1
ATOM 1376 O O . THR A 1 179 ? -0.994 0.537 10.443 1.00 74.56 179 THR A O 1
ATOM 1379 N N . LYS A 1 180 ? 0.406 1.947 9.417 1.00 72.56 180 LYS A N 1
ATOM 1380 C CA . LYS A 1 180 ? 0.817 2.622 10.663 1.00 72.56 180 LYS A CA 1
ATOM 1381 C C . LYS A 1 180 ? -0.320 3.407 11.323 1.00 72.56 180 LYS A C 1
ATOM 1383 O O . LYS A 1 180 ? -0.380 3.488 12.546 1.00 72.56 180 LYS A O 1
ATOM 1388 N N . LYS A 1 181 ? -1.212 4.013 10.531 1.00 73.94 181 LYS A N 1
ATOM 1389 C CA . LYS A 1 181 ? -2.374 4.742 11.061 1.00 73.94 181 LYS A CA 1
ATOM 1390 C C . LYS A 1 181 ? -3.382 3.796 11.709 1.00 73.94 181 LYS A C 1
ATOM 1392 O O . LYS A 1 181 ? -3.874 4.108 12.788 1.00 73.94 181 LYS A O 1
ATOM 1397 N N . THR A 1 182 ? -3.665 2.652 11.086 1.00 69.56 182 THR A N 1
ATOM 1398 C CA . THR A 1 182 ? -4.610 1.676 11.647 1.00 69.56 182 THR A CA 1
ATOM 1399 C C . THR A 1 182 ? -4.056 1.008 12.904 1.00 69.56 182 THR A C 1
ATOM 1401 O O . THR A 1 182 ? -4.796 0.851 13.872 1.00 69.56 182 THR A O 1
ATOM 1404 N N . SER A 1 183 ? -2.750 0.715 12.962 1.00 67.12 183 SER A N 1
ATOM 1405 C CA . SER A 1 183 ? -2.125 0.186 14.183 1.00 67.12 183 SER A CA 1
ATOM 1406 C C . SER A 1 183 ? -2.132 1.193 15.339 1.00 67.12 183 SER A C 1
ATOM 1408 O O . SER A 1 183 ? -2.395 0.811 16.471 1.00 67.12 183 SER A O 1
ATOM 1410 N N . HIS A 1 184 ? -1.892 2.482 15.067 1.00 64.12 184 HIS A N 1
ATOM 1411 C CA . HIS A 1 184 ? -1.931 3.525 16.100 1.00 64.12 184 HIS A CA 1
ATOM 1412 C C . HIS A 1 184 ? -3.346 3.754 16.654 1.00 64.12 184 HIS A C 1
ATOM 1414 O O . HIS A 1 184 ? -3.509 4.085 17.825 1.00 64.12 184 HIS A O 1
ATOM 1420 N N . PHE A 1 185 ? -4.382 3.594 15.826 1.00 61.75 185 PHE A N 1
ATOM 1421 C CA . PHE A 1 185 ? -5.768 3.676 16.291 1.00 61.75 185 PHE A CA 1
ATOM 1422 C C . PHE A 1 185 ? -6.120 2.519 17.241 1.00 61.75 185 PHE A C 1
ATOM 1424 O O . PHE A 1 185 ? -6.788 2.736 18.248 1.00 61.75 185 PHE A O 1
ATOM 1431 N N . SER A 1 186 ? -5.604 1.317 16.967 1.00 59.66 186 SER A N 1
ATOM 1432 C CA . SER A 1 186 ? -5.771 0.144 17.835 1.00 59.66 186 SER A CA 1
ATOM 1433 C C . SER A 1 186 ? -5.025 0.278 19.172 1.00 59.66 186 SER A C 1
ATOM 1435 O O . SER A 1 186 ? -5.566 -0.112 20.198 1.00 59.66 186 SER A O 1
ATOM 1437 N N . SER A 1 187 ? -3.835 0.887 19.201 1.00 58.41 187 SER A N 1
ATOM 1438 C CA . SER A 1 187 ? -3.048 1.061 20.436 1.00 58.41 187 SER A CA 1
ATOM 1439 C C . SER A 1 187 ? -3.397 2.312 21.257 1.00 58.41 187 SER A C 1
ATOM 1441 O O . SER A 1 187 ? -2.775 2.559 22.285 1.00 58.41 187 SER A O 1
ATOM 1443 N N . GLY A 1 188 ? -4.307 3.161 20.767 1.00 51.28 188 GLY A N 1
ATOM 1444 C CA . GLY A 1 188 ? -4.587 4.490 21.321 1.00 51.28 188 GLY A CA 1
ATOM 1445 C C . GLY A 1 188 ? -5.722 4.563 22.345 1.00 51.28 188 GLY A C 1
ATOM 1446 O O . GLY A 1 188 ? -6.020 5.665 22.798 1.00 51.28 188 GLY A O 1
ATOM 1447 N N . HIS A 1 189 ? -6.362 3.446 22.700 1.00 45.53 189 HIS A N 1
ATOM 1448 C CA . HIS A 1 189 ? -7.357 3.423 23.774 1.00 45.53 189 HIS A CA 1
ATOM 1449 C C . HIS A 1 189 ? -6.658 3.048 25.087 1.00 45.53 189 HIS A C 1
ATOM 1451 O O . HIS A 1 189 ? -6.261 1.893 25.246 1.00 45.53 189 HIS A O 1
ATOM 1457 N N . PRO A 1 190 ? -6.426 4.012 25.999 1.00 40.06 190 PRO A N 1
ATOM 1458 C CA . PRO A 1 190 ? -5.817 3.716 27.281 1.00 40.06 190 PRO A CA 1
ATOM 1459 C C . PRO A 1 190 ? -6.758 2.811 28.069 1.00 40.06 190 PRO A C 1
ATOM 1461 O O . PRO A 1 190 ? -7.944 3.103 28.199 1.00 40.06 190 PRO A O 1
ATOM 1464 N N . HIS A 1 191 ? -6.190 1.719 28.572 1.00 44.53 191 HIS A N 1
ATOM 1465 C CA . HIS A 1 191 ? -6.739 0.911 29.649 1.00 44.53 191 HIS A CA 1
ATOM 1466 C C . HIS A 1 191 ? -7.161 1.852 30.788 1.00 44.53 191 HIS A C 1
ATOM 1468 O O . HIS A 1 191 ? -6.301 2.432 31.456 1.00 44.53 191 HIS A O 1
ATOM 1474 N N . GLY A 1 192 ? -8.466 2.083 30.902 1.00 35.44 192 GLY A N 1
ATOM 1475 C CA . GLY A 1 192 ? -9.105 2.792 32.006 1.00 35.44 192 GLY A CA 1
ATOM 1476 C C . GLY A 1 192 ? -9.697 1.781 32.961 1.00 35.44 192 GLY A C 1
ATOM 1477 O O . GLY A 1 192 ? -10.310 0.822 32.443 1.00 35.44 192 GLY A O 1
#

Mean predicted aligned error: 15.01 Å

Secondary structure (DSSP, 8-state):
-HHHHHHHHHHHHHTTS-TT-----------HHHHHHHHHHHHTS-HHHHHHHHHHHHHHHHHHHHHHHHHHHHHHHHHHHHHHHHHHHHHHHHHHHHHHHHHHHHHHHHHHHHHHHHHHHHHHHHHHHHHHHTT-HHHHHHHHHHHHHHHHHHHHHHHHHHHHHHHHHHHHHHHHHHHHHHHHHHTTS---

Radius of gyration: 40.44 Å; Cα contacts (8 Å, |Δi|>4): 47; chains: 1; bounding box: 77×30×115 Å

Sequence (192 aa):
MRNITALLTALALASAIPAGAAAAAQPIEFTSTIQSSLDKTMAGAGQSQANKINSQYNEFRMLQSQEQDWDVKINALHDRNEEALNTLNLQLKQVDSAKLDKLEADIAQTRERYKPLLSQYTALNKQIEAAKLLKSKDFSGLLRLQAAAMKIPVQLARLDIRTKEKALQTAKGTTTKTTKKTSHFSSGHPHG

Nearest PDB structures (foldseek):
  6zvr-assembly1_D  TM=4.951E-01  e=3.307E+00  Nostoc punctiforme
  7o3x-assembly1_D  TM=4.054E-01  e=2.774E+00  Synechocystis sp. PCC 6803 substr. Kazusa
  6zvr-assembly1_C  TM=3.477E-01  e=1.841E+00  Nostoc punctiforme
  6zw4-assembly1_E  TM=3.664E-01  e=3.307E+00  Nostoc punctiforme